Protein AF-A0A812L8J9-F1 (afdb_monomer_lite)

Radius of gyration: 18.99 Å; chains: 1; bounding box: 54×33×54 Å

pLDDT: mean 93.27, std 7.79, range [43.31, 98.31]

Foldseek 3Di:
DPPPDDDDLADDQQALVSPFQHFDADPVDGPDTCQCQQANFADLVLQEQEAEVVVDVDDPVRLVSSVRSSVRLNGQYDYHDPPDDPVNVCVVVVVRSVVSRVVCVVVVRGRSRYDVRVVSSVVVVVVCVVVVHADDDAFAPPAPPALADASNCNNPPVRNVVSVVRDRDDSVVNNVNNVCVVVVHHD

Sequence (187 aa):
MEGAGCSLACVFLTNRASGLGKHAENPASPGRCWCHVLYGDMTADAYVSVVDVDHCQMTREQIEFKREDAKAMGQEFVMKTADQTEFDWNLEYGKAFRRAEKSCRKNLARAPWGCMWFEEWRKNVDKAVELNQTLHVFYFEDKVGKGKMAWHKLADAEAKKMARFDTGLGASQTAEVAYLDKMRCKY

Secondary structure (DSSP, 8-state):
----PPP-------STTTTTT---B-TTSTT-BTHHHHT-SPPGGGGEEEEETTT----HHHHHHHHHHHHHHT-EEEEE-TT--HHHHHHHHHHHHHHHHHHHHHTTT--TT-SHHHHHHHHHHHHHHHTTPPP-----TT-TTTT---GGGTT-HHHHHHHHHT-SS-TTHHHHHHHHHHHT---

Structure (mmCIF, N/CA/C/O backbone):
data_AF-A0A812L8J9-F1
#
_entry.id   AF-A0A812L8J9-F1
#
loop_
_atom_site.group_PDB
_atom_site.id
_atom_site.type_symbol
_atom_site.label_atom_id
_atom_site.label_alt_id
_atom_site.label_comp_id
_atom_site.label_asym_id
_atom_site.label_entity_id
_atom_site.label_seq_id
_atom_site.pdbx_PDB_ins_code
_atom_site.Cartn_x
_atom_site.Cartn_y
_atom_site.Cartn_z
_atom_site.occupancy
_atom_site.B_iso_or_equiv
_atom_site.auth_seq_id
_atom_site.auth_comp_id
_atom_site.auth_asym_id
_atom_site.auth_atom_id
_atom_site.pdbx_PDB_model_num
ATOM 1 N N . MET A 1 1 ? -35.502 12.873 10.840 1.00 43.31 1 MET A N 1
ATOM 2 C CA . MET A 1 1 ? -34.331 12.055 11.208 1.00 43.31 1 MET A CA 1
ATOM 3 C C . MET A 1 1 ? -33.137 12.695 10.538 1.00 43.31 1 MET A C 1
ATOM 5 O O . MET A 1 1 ? -32.964 12.515 9.340 1.00 43.31 1 MET A O 1
ATOM 9 N N . GLU A 1 2 ? -32.404 13.540 11.258 1.00 48.41 2 GLU A N 1
ATOM 10 C CA . GLU A 1 2 ? -31.090 13.986 10.792 1.00 48.41 2 GLU A CA 1
ATOM 11 C C . GLU A 1 2 ? -30.200 12.746 10.722 1.00 48.41 2 GLU A C 1
ATOM 13 O O . GLU A 1 2 ? -30.118 11.984 11.687 1.00 48.41 2 GLU A O 1
ATOM 18 N N . GLY A 1 3 ? -29.625 12.479 9.550 1.00 53.06 3 GLY A N 1
ATOM 19 C CA . GLY A 1 3 ? -28.697 11.370 9.387 1.00 53.06 3 GLY A CA 1
ATOM 20 C C . GLY A 1 3 ? -27.507 11.604 10.305 1.00 53.06 3 GLY A C 1
ATOM 21 O O . GLY A 1 3 ? -26.793 12.591 10.138 1.00 53.06 3 GLY A O 1
ATOM 22 N N . ALA A 1 4 ? -27.311 10.728 11.288 1.00 70.25 4 ALA A N 1
ATOM 23 C CA . ALA A 1 4 ? -26.102 10.738 12.093 1.00 70.25 4 ALA A CA 1
ATOM 24 C C . ALA A 1 4 ? -24.913 10.541 11.141 1.00 70.25 4 ALA A C 1
ATOM 26 O O . ALA A 1 4 ? -24.779 9.490 10.516 1.00 70.25 4 ALA A O 1
ATOM 27 N N . GLY A 1 5 ? -24.106 11.586 10.959 1.00 78.75 5 GLY A N 1
ATOM 28 C CA . GLY A 1 5 ? -22.938 11.525 10.089 1.00 78.75 5 GLY A CA 1
ATOM 29 C C . GLY A 1 5 ? -21.905 10.541 10.638 1.00 78.75 5 GLY A C 1
ATOM 30 O O . GLY A 1 5 ? -21.666 10.496 11.844 1.00 78.75 5 GLY A O 1
ATOM 31 N N . CYS A 1 6 ? -21.273 9.770 9.755 1.00 81.06 6 CYS A N 1
ATOM 32 C CA . CYS A 1 6 ? -20.127 8.935 10.107 1.00 81.06 6 CYS A CA 1
ATOM 33 C C . CYS A 1 6 ? -18.824 9.713 9.878 1.00 81.06 6 CYS A C 1
ATOM 35 O O . CYS A 1 6 ? -18.654 10.365 8.846 1.00 81.06 6 CYS A O 1
ATOM 37 N N . SER A 1 7 ? -17.884 9.614 10.817 1.00 86.56 7 SER A N 1
ATOM 38 C CA . SER A 1 7 ? -16.483 9.979 10.589 1.00 86.56 7 SER A CA 1
ATOM 39 C C . SER A 1 7 ? -15.808 8.930 9.690 1.00 86.56 7 SER A C 1
ATOM 41 O O . SER A 1 7 ? -16.205 7.764 9.670 1.00 86.56 7 SER A O 1
ATOM 43 N N . LEU A 1 8 ? -14.783 9.335 8.931 1.00 87.88 8 LEU A N 1
ATOM 44 C CA . LEU A 1 8 ? -14.032 8.449 8.037 1.00 87.88 8 LEU A CA 1
ATOM 45 C C . LEU A 1 8 ? -12.572 8.346 8.496 1.00 87.88 8 LEU A C 1
ATOM 47 O O . LEU A 1 8 ? -11.886 9.358 8.595 1.00 87.88 8 LEU A O 1
ATOM 51 N N . ALA A 1 9 ? -12.083 7.124 8.726 1.00 89.75 9 ALA A N 1
ATOM 52 C CA . ALA A 1 9 ? -10.683 6.863 9.088 1.00 89.75 9 ALA A CA 1
ATOM 53 C C . ALA A 1 9 ? -9.754 6.644 7.872 1.00 89.75 9 ALA A C 1
ATOM 55 O O . ALA A 1 9 ? -8.573 6.359 8.046 1.00 89.75 9 ALA A O 1
ATOM 56 N N . CYS A 1 10 ? -10.270 6.747 6.644 1.00 89.25 10 CYS A N 1
ATOM 57 C CA . CYS A 1 10 ? -9.529 6.484 5.409 1.00 89.25 10 CYS A CA 1
ATOM 58 C C . CYS A 1 10 ? -8.394 7.499 5.187 1.00 89.25 10 CYS A C 1
ATOM 60 O O . CYS A 1 10 ? -8.600 8.707 5.297 1.00 89.25 10 CYS A O 1
ATOM 62 N N . VAL A 1 11 ? -7.204 7.004 4.836 1.00 92.56 11 VAL A N 1
ATOM 63 C CA . VAL A 1 11 ? -5.998 7.815 4.625 1.00 92.56 11 VAL A CA 1
ATOM 64 C C . VAL A 1 11 ? -5.482 7.614 3.205 1.00 92.56 11 VAL A C 1
ATOM 66 O O . VAL A 1 11 ? -5.104 6.506 2.828 1.00 92.56 11 VAL A O 1
ATOM 69 N N . PHE A 1 12 ? -5.390 8.703 2.440 1.00 90.50 12 PHE A N 1
ATOM 70 C CA . PHE A 1 12 ? -4.767 8.722 1.117 1.00 90.50 12 PHE A CA 1
ATOM 71 C C . PHE A 1 12 ? -3.479 9.539 1.159 1.00 90.50 12 PHE A C 1
ATOM 73 O O . PHE A 1 12 ? -3.500 10.743 1.413 1.00 90.50 12 PHE A O 1
ATOM 80 N N . LEU A 1 13 ? -2.346 8.886 0.898 1.00 92.56 13 LEU A N 1
ATOM 81 C CA . LEU A 1 13 ? -1.049 9.548 0.798 1.00 92.56 13 LEU A CA 1
ATOM 82 C C . LEU A 1 13 ? -0.690 9.695 -0.679 1.00 92.56 13 LEU A C 1
ATOM 84 O O . LEU A 1 13 ? -0.197 8.758 -1.292 1.00 92.56 13 LEU A O 1
ATOM 88 N N . THR A 1 14 ? -0.967 10.864 -1.245 1.00 91.62 14 THR A N 1
ATOM 89 C CA . THR A 1 14 ? -0.884 11.115 -2.692 1.00 91.62 14 THR A CA 1
ATOM 90 C C . THR A 1 14 ? 0.471 11.634 -3.159 1.00 91.62 14 THR A C 1
ATOM 92 O O . THR A 1 14 ? 0.690 11.781 -4.353 1.00 91.62 14 THR A O 1
ATOM 95 N N . ASN A 1 15 ? 1.383 11.965 -2.241 1.00 92.69 15 ASN A N 1
ATOM 96 C CA . ASN A 1 15 ? 2.739 12.381 -2.579 1.00 92.69 15 ASN A CA 1
ATOM 97 C C . ASN A 1 15 ? 3.693 12.224 -1.384 1.00 92.69 15 ASN A C 1
ATOM 99 O O . ASN A 1 15 ? 3.316 11.885 -0.257 1.00 92.69 15 ASN A O 1
ATOM 103 N N . ARG A 1 16 ? 4.978 12.504 -1.612 1.00 92.31 16 ARG A N 1
ATOM 104 C CA . ARG A 1 16 ? 6.004 12.410 -0.565 1.00 92.31 16 ARG A CA 1
ATOM 105 C C . ARG A 1 16 ? 5.757 13.359 0.614 1.00 92.31 16 ARG A C 1
ATOM 107 O O . ARG A 1 16 ? 6.121 13.022 1.744 1.00 92.31 16 ARG A O 1
ATOM 114 N N . ALA A 1 17 ? 5.164 14.533 0.382 1.00 93.62 17 ALA A N 1
ATOM 115 C CA . ALA A 1 17 ? 4.864 15.480 1.453 1.00 93.62 17 ALA A CA 1
ATOM 116 C C . ALA A 1 17 ? 3.788 14.910 2.389 1.00 93.62 17 ALA A C 1
ATOM 118 O O . ALA A 1 17 ? 4.032 14.845 3.596 1.00 93.62 17 ALA A O 1
ATOM 119 N N . SER A 1 18 ? 2.694 14.377 1.830 1.00 94.06 18 SER A N 1
ATOM 120 C CA . SER A 1 18 ? 1.625 13.722 2.596 1.00 94.06 18 SER A CA 1
ATOM 121 C C . SER A 1 18 ? 2.107 12.456 3.309 1.00 94.06 18 SER A C 1
ATOM 123 O O . SER A 1 18 ? 1.612 12.127 4.376 1.00 94.06 18 SER A O 1
ATOM 125 N N . GLY A 1 19 ? 3.114 11.766 2.765 1.00 96.00 19 GLY A N 1
ATOM 126 C CA . GLY A 1 19 ? 3.787 10.649 3.433 1.00 96.00 19 GLY A CA 1
ATOM 127 C C . GLY A 1 19 ? 3.928 9.382 2.599 1.00 96.00 19 GLY A C 1
ATOM 128 O O . GLY A 1 19 ? 4.302 8.345 3.146 1.00 96.00 19 GLY A O 1
ATOM 129 N N . LEU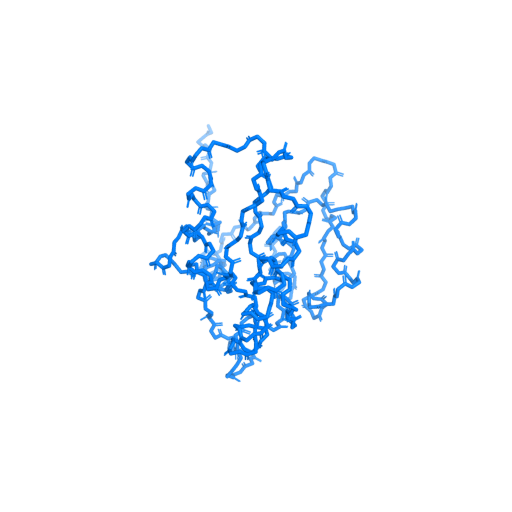 A 1 20 ? 3.658 9.450 1.295 1.00 97.00 20 LEU A N 1
ATOM 130 C CA . LEU A 1 20 ? 3.899 8.340 0.382 1.00 97.00 20 LEU A CA 1
ATOM 131 C C . LEU A 1 20 ? 5.380 7.942 0.419 1.00 97.00 20 LEU A C 1
ATOM 133 O O . LEU A 1 20 ? 6.262 8.806 0.408 1.00 97.00 20 LEU A O 1
ATOM 137 N N . GLY A 1 21 ? 5.644 6.641 0.537 1.00 96.75 21 GLY A N 1
ATOM 138 C CA . GLY A 1 21 ? 6.993 6.098 0.704 1.00 96.75 21 GLY A CA 1
ATOM 139 C C . GLY A 1 21 ? 7.605 6.298 2.095 1.00 96.75 21 GLY A C 1
ATOM 140 O O . GLY A 1 21 ? 8.725 5.852 2.342 1.00 96.75 21 GLY A O 1
ATOM 141 N N . LYS A 1 22 ? 6.905 6.944 3.042 1.00 97.62 22 LYS A N 1
ATOM 142 C CA . LYS A 1 22 ? 7.400 7.099 4.418 1.00 97.62 22 LYS A CA 1
ATOM 143 C C . LYS A 1 22 ? 7.071 5.880 5.275 1.00 97.62 22 LYS A C 1
ATOM 145 O O . LYS A 1 22 ? 6.029 5.232 5.152 1.00 97.62 22 LYS A O 1
ATOM 150 N N . HIS A 1 23 ? 7.967 5.610 6.213 1.00 97.44 23 HIS A N 1
ATOM 151 C CA . HIS A 1 23 ? 7.838 4.535 7.184 1.00 97.44 23 HIS A CA 1
ATOM 152 C C . HIS A 1 23 ? 7.617 5.123 8.575 1.00 97.44 23 HIS A C 1
ATOM 154 O O . HIS A 1 23 ? 8.322 6.048 8.969 1.00 97.44 23 HIS A O 1
ATOM 160 N N . ALA A 1 24 ? 6.658 4.566 9.306 1.00 97.44 24 ALA A N 1
ATOM 161 C CA . ALA A 1 24 ? 6.374 4.919 10.691 1.00 97.44 24 ALA A CA 1
ATOM 162 C C . ALA A 1 24 ? 6.876 3.818 11.629 1.00 97.44 24 ALA A C 1
ATOM 164 O O . ALA A 1 24 ? 6.697 2.632 11.333 1.00 97.44 24 ALA A O 1
ATOM 165 N N . GLU A 1 25 ? 7.519 4.214 12.726 1.00 96.38 25 GLU A N 1
ATOM 166 C CA . GLU A 1 25 ? 7.975 3.299 13.772 1.00 96.38 25 GLU A CA 1
ATOM 167 C C . GLU A 1 25 ? 6.805 2.477 14.320 1.00 96.38 25 GLU A C 1
ATOM 169 O O . GLU A 1 25 ? 5.693 2.980 14.461 1.00 96.38 25 GLU A O 1
ATOM 174 N N . ASN A 1 26 ? 7.054 1.200 14.599 1.00 95.06 26 ASN A N 1
ATOM 175 C CA . ASN A 1 26 ? 6.096 0.326 15.254 1.00 95.06 26 ASN A CA 1
ATOM 176 C C . ASN A 1 26 ? 6.431 0.275 16.754 1.00 95.06 26 ASN A C 1
ATOM 178 O O . ASN A 1 26 ? 7.424 -0.364 17.114 1.00 95.06 26 ASN A O 1
ATOM 182 N N . PRO A 1 27 ? 5.601 0.850 17.644 1.00 91.69 27 PRO A N 1
ATOM 183 C CA . PRO A 1 27 ? 5.861 0.833 19.085 1.00 91.69 27 PRO A CA 1
ATOM 184 C C . PRO A 1 27 ? 5.975 -0.579 19.678 1.00 91.69 27 PRO A C 1
ATOM 186 O O . PRO A 1 27 ? 6.651 -0.780 20.682 1.00 91.69 27 PRO A O 1
ATOM 189 N N . ALA A 1 28 ? 5.349 -1.582 19.049 1.00 89.06 28 ALA A N 1
ATOM 190 C CA . ALA A 1 28 ? 5.440 -2.978 19.475 1.00 89.06 28 ALA A CA 1
ATOM 191 C C . ALA A 1 28 ? 6.734 -3.678 19.013 1.00 89.06 28 ALA A C 1
ATOM 193 O O . ALA A 1 28 ? 6.954 -4.846 19.328 1.00 89.06 28 ALA A O 1
ATOM 194 N N . SER A 1 29 ? 7.574 -3.022 18.211 1.00 90.56 29 SER A N 1
ATOM 195 C CA . SER A 1 29 ? 8.849 -3.559 17.725 1.00 90.56 29 SER A CA 1
ATOM 196 C C . SER A 1 29 ? 9.854 -2.418 17.516 1.00 90.56 29 SER A C 1
ATOM 198 O O . SER A 1 29 ? 10.088 -2.030 16.368 1.00 90.56 29 SER A O 1
ATOM 200 N N . PRO A 1 30 ? 10.443 -1.878 18.604 1.00 90.94 30 PRO A N 1
ATOM 201 C CA . PRO A 1 30 ? 11.359 -0.740 18.539 1.00 90.94 30 PRO A CA 1
ATOM 202 C C . PRO A 1 30 ? 12.476 -0.933 17.510 1.00 90.94 30 PRO A C 1
ATOM 204 O O . PRO A 1 30 ? 13.038 -2.023 17.371 1.00 90.94 30 PRO A O 1
ATOM 207 N N . GLY A 1 31 ? 12.776 0.123 16.752 1.00 90.69 31 GLY A N 1
ATOM 208 C CA . GLY A 1 31 ? 13.747 0.074 15.652 1.00 90.69 31 GLY A CA 1
ATOM 209 C C . GLY A 1 31 ? 13.235 -0.579 14.358 1.00 90.69 31 GLY A C 1
ATOM 210 O O . GLY A 1 31 ? 13.952 -0.586 13.356 1.00 90.69 31 GLY A O 1
ATOM 211 N N . ARG A 1 32 ? 11.996 -1.092 14.329 1.00 94.06 32 ARG A N 1
ATOM 212 C CA . ARG A 1 32 ? 11.312 -1.544 13.106 1.00 94.06 32 ARG A CA 1
ATOM 213 C C . ARG A 1 32 ? 10.085 -0.683 12.829 1.00 94.06 32 ARG A C 1
ATOM 215 O O . ARG A 1 32 ? 9.442 -0.159 13.732 1.00 94.06 32 ARG A O 1
ATOM 222 N N . CYS A 1 33 ? 9.738 -0.549 11.553 1.00 97.12 33 CYS A N 1
ATOM 223 C CA . CYS A 1 33 ? 8.491 0.089 11.141 1.00 97.12 33 CYS A CA 1
ATOM 224 C C . CYS A 1 33 ? 7.368 -0.942 10.961 1.00 97.12 33 CYS A C 1
ATOM 226 O O . CYS A 1 33 ? 7.609 -2.154 10.943 1.00 97.12 33 CYS A O 1
ATOM 228 N N . TRP A 1 34 ? 6.140 -0.466 10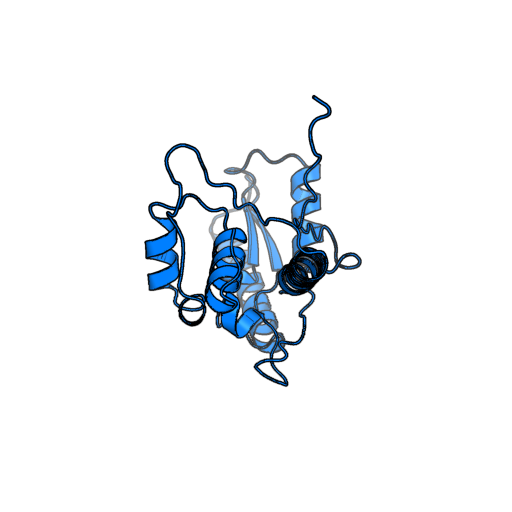.746 1.00 97.62 34 TRP A N 1
ATOM 229 C CA . TRP A 1 34 ? 4.977 -1.336 10.525 1.00 97.62 34 TRP A CA 1
ATOM 230 C C . TRP A 1 34 ? 5.102 -2.278 9.315 1.00 97.62 34 TRP A C 1
ATOM 232 O O . TRP A 1 34 ? 4.479 -3.339 9.320 1.00 97.62 34 TRP A O 1
ATOM 242 N N . CYS A 1 35 ? 5.929 -1.960 8.307 1.00 97.12 35 CYS A N 1
ATOM 243 C CA . CYS A 1 35 ? 6.094 -2.797 7.107 1.00 97.12 35 CYS A CA 1
ATOM 244 C C . CYS A 1 35 ? 6.410 -4.259 7.429 1.00 97.12 35 CYS A C 1
ATOM 246 O O . CYS A 1 35 ? 5.892 -5.144 6.758 1.00 97.12 35 CYS A O 1
ATOM 248 N N . HIS A 1 36 ? 7.217 -4.511 8.461 1.00 94.81 36 HIS A N 1
ATOM 249 C CA . HIS A 1 36 ? 7.619 -5.869 8.816 1.00 94.81 36 HIS A CA 1
ATOM 250 C C . HIS A 1 36 ? 6.421 -6.760 9.181 1.00 94.81 36 HIS A C 1
ATOM 252 O O . HIS A 1 36 ? 6.400 -7.936 8.843 1.00 94.81 36 HIS A O 1
ATOM 258 N N . VAL A 1 37 ? 5.401 -6.189 9.828 1.00 95.56 37 VAL A N 1
ATOM 259 C CA . VAL A 1 37 ? 4.186 -6.922 10.206 1.00 95.56 37 VAL A CA 1
ATOM 260 C C . VAL A 1 37 ? 3.170 -6.926 9.066 1.00 95.56 37 VAL A C 1
ATOM 262 O O . VAL A 1 37 ? 2.572 -7.958 8.779 1.00 95.56 37 VAL A O 1
ATOM 265 N N . LEU A 1 38 ? 2.979 -5.783 8.402 1.00 96.69 38 LEU A N 1
ATOM 266 C CA . LEU A 1 38 ? 1.960 -5.617 7.362 1.00 96.69 38 LEU A CA 1
ATOM 267 C C . LEU A 1 38 ? 2.306 -6.376 6.077 1.00 96.69 38 LEU A C 1
ATOM 269 O O . LEU A 1 38 ? 1.454 -6.999 5.440 1.00 96.69 38 LEU A O 1
ATOM 273 N N . TYR A 1 39 ? 3.568 -6.303 5.668 1.00 95.94 39 TYR A N 1
ATOM 274 C CA . TYR A 1 39 ? 4.017 -6.733 4.350 1.00 95.94 39 TYR A CA 1
ATOM 275 C C . TYR A 1 39 ? 4.978 -7.909 4.417 1.00 95.94 39 TYR A C 1
ATOM 277 O O . TYR A 1 39 ? 4.860 -8.790 3.571 1.00 95.94 39 TYR A O 1
ATOM 285 N N . GLY A 1 40 ? 5.815 -7.965 5.453 1.00 94.81 40 GLY A N 1
ATOM 286 C CA . GLY A 1 40 ? 6.990 -8.828 5.469 1.00 94.81 40 GLY A CA 1
ATOM 287 C C . GLY A 1 40 ? 8.128 -8.198 4.670 1.00 94.81 40 GLY A C 1
ATOM 288 O O . GLY A 1 40 ? 8.144 -6.980 4.458 1.00 94.81 40 GLY A O 1
ATOM 289 N N . ASP A 1 41 ? 9.064 -9.036 4.242 1.00 95.62 41 ASP A N 1
ATOM 290 C CA . ASP A 1 41 ? 10.178 -8.614 3.402 1.00 95.62 41 ASP A CA 1
ATOM 291 C C . ASP A 1 41 ? 9.748 -8.605 1.934 1.00 95.62 41 ASP A C 1
ATOM 293 O O . ASP A 1 41 ? 9.150 -9.553 1.425 1.00 95.62 41 ASP A O 1
ATOM 297 N N . MET A 1 42 ? 10.054 -7.508 1.256 1.00 96.62 42 MET A N 1
ATOM 298 C CA . MET A 1 42 ? 9.772 -7.317 -0.155 1.00 96.62 42 MET A CA 1
ATOM 299 C C . MET A 1 42 ? 10.926 -7.800 -1.020 1.00 96.62 42 MET A C 1
ATOM 301 O O . MET A 1 42 ? 12.100 -7.710 -0.661 1.00 96.62 42 MET A O 1
ATOM 305 N N . THR A 1 43 ? 10.576 -8.219 -2.223 1.00 96.88 43 THR A N 1
ATOM 306 C CA . THR A 1 43 ? 11.501 -8.563 -3.296 1.00 96.88 43 THR A CA 1
ATOM 307 C C . THR A 1 43 ? 11.676 -7.387 -4.263 1.00 96.88 43 THR A C 1
ATOM 309 O O . THR A 1 43 ? 11.020 -6.348 -4.151 1.00 96.88 43 THR A O 1
ATOM 312 N N . ALA A 1 44 ? 12.640 -7.496 -5.181 1.00 97.12 44 ALA A N 1
ATOM 313 C CA . ALA A 1 44 ? 13.017 -6.394 -6.067 1.00 97.12 44 ALA A CA 1
ATOM 314 C C . ALA A 1 44 ? 11.927 -6.016 -7.087 1.00 97.12 44 ALA A C 1
ATOM 316 O O . ALA A 1 44 ? 11.894 -4.872 -7.529 1.00 97.12 44 ALA A O 1
ATOM 317 N N . ASP A 1 45 ? 11.006 -6.924 -7.414 1.00 96.62 45 ASP A N 1
ATOM 318 C CA . ASP A 1 45 ? 9.838 -6.644 -8.261 1.00 96.62 45 ASP A CA 1
ATOM 319 C C . ASP A 1 45 ? 8.967 -5.521 -7.690 1.00 96.62 45 ASP A C 1
ATOM 321 O O . ASP A 1 45 ? 8.534 -4.649 -8.438 1.00 96.62 45 ASP A O 1
ATOM 325 N N . ALA A 1 46 ? 8.810 -5.448 -6.365 1.00 96.94 46 ALA A N 1
ATOM 326 C CA . ALA A 1 46 ? 8.069 -4.368 -5.725 1.00 96.94 46 ALA A CA 1
ATOM 327 C C . ALA A 1 46 ? 8.712 -2.992 -5.944 1.00 96.94 46 ALA A C 1
ATOM 329 O O . ALA A 1 46 ? 8.060 -1.973 -5.741 1.00 96.94 46 ALA A O 1
ATOM 330 N N . TYR A 1 47 ? 9.983 -2.947 -6.346 1.00 98.19 47 TYR A N 1
ATOM 331 C CA . TYR A 1 47 ? 10.749 -1.730 -6.591 1.00 98.19 47 TYR A CA 1
ATOM 332 C C . TYR A 1 47 ? 10.821 -1.333 -8.063 1.00 98.19 47 TYR A C 1
ATOM 334 O O . TYR A 1 47 ? 11.490 -0.350 -8.378 1.00 98.19 47 TYR A O 1
ATOM 342 N N . VAL A 1 48 ? 10.137 -2.050 -8.954 1.00 97.69 48 VAL A N 1
ATOM 343 C CA . VAL A 1 48 ? 10.016 -1.679 -10.365 1.00 97.69 48 VAL A CA 1
ATOM 344 C C . VAL A 1 48 ? 8.569 -1.286 -10.647 1.00 97.69 48 VAL A C 1
ATOM 346 O O . VAL A 1 48 ? 7.648 -2.070 -10.439 1.00 97.69 48 VAL A O 1
ATOM 349 N N . SER A 1 49 ? 8.363 -0.066 -11.136 1.00 96.44 49 SER A N 1
ATOM 350 C CA . SER A 1 49 ? 7.064 0.410 -11.611 1.00 96.44 49 SER A CA 1
ATOM 351 C C . SER A 1 49 ? 7.048 0.333 -13.132 1.00 96.44 49 SER A C 1
ATOM 353 O O . SER A 1 49 ? 7.729 1.107 -13.804 1.00 96.44 49 SER A O 1
ATOM 355 N N . VAL A 1 50 ? 6.312 -0.641 -13.669 1.00 94.56 50 VAL A N 1
ATOM 356 C CA . VAL A 1 50 ? 6.207 -0.878 -15.113 1.00 94.56 50 VAL A CA 1
ATOM 357 C C . VAL A 1 50 ? 4.929 -0.252 -15.661 1.00 94.56 50 VAL A C 1
ATOM 359 O O . VAL A 1 50 ? 3.838 -0.451 -15.116 1.00 94.56 50 VAL A O 1
ATOM 362 N N . VAL A 1 51 ? 5.060 0.463 -16.775 1.00 92.06 51 VAL A N 1
ATOM 363 C CA . VAL A 1 51 ? 3.940 0.868 -17.630 1.00 92.06 51 VAL A CA 1
ATOM 364 C C . VAL A 1 51 ? 4.134 0.243 -19.002 1.00 92.06 51 VAL A C 1
ATOM 366 O O . VAL A 1 51 ? 5.108 0.539 -19.682 1.00 92.06 51 VAL A O 1
ATOM 369 N N . ASP A 1 52 ? 3.208 -0.618 -19.407 1.00 87.50 52 ASP A N 1
ATOM 370 C CA . ASP A 1 52 ? 3.153 -1.155 -20.766 1.00 87.50 52 ASP A CA 1
ATOM 371 C C . ASP A 1 52 ? 2.091 -0.373 -21.543 1.00 87.50 52 ASP A C 1
ATOM 373 O O . ASP A 1 52 ? 0.902 -0.467 -21.229 1.00 87.50 52 ASP A O 1
ATOM 377 N N . VAL A 1 53 ? 2.532 0.460 -22.489 1.00 79.06 53 VAL A N 1
ATOM 378 C CA . VAL A 1 53 ? 1.658 1.400 -23.212 1.00 79.06 53 VAL A CA 1
ATOM 379 C C . VAL A 1 53 ? 0.760 0.681 -24.224 1.00 79.06 53 VAL A C 1
ATOM 381 O O . VAL A 1 53 ? -0.328 1.172 -24.515 1.00 79.06 53 VAL A O 1
ATOM 384 N N . ASP A 1 54 ? 1.159 -0.496 -24.709 1.00 71.69 54 ASP A N 1
ATOM 385 C CA . ASP A 1 54 ? 0.343 -1.281 -25.643 1.00 71.69 54 ASP A CA 1
ATOM 386 C C . ASP A 1 54 ? -0.829 -1.954 -24.933 1.00 71.69 54 ASP A C 1
ATOM 388 O O . ASP A 1 54 ? -1.936 -2.040 -25.465 1.00 71.69 54 ASP A O 1
ATOM 392 N N . HIS A 1 55 ? -0.586 -2.424 -23.710 1.00 68.50 55 HIS A N 1
ATOM 393 C CA . HIS A 1 55 ? -1.568 -3.191 -22.947 1.00 68.50 55 HIS A CA 1
ATOM 394 C C . HIS A 1 55 ? -2.413 -2.317 -22.018 1.00 68.50 55 HIS A C 1
ATOM 396 O O . HIS A 1 55 ? -3.530 -2.696 -21.661 1.00 68.50 55 HIS A O 1
ATOM 402 N N . CYS A 1 56 ? -1.911 -1.144 -21.621 1.00 66.12 56 CYS A N 1
ATOM 403 C CA . CYS A 1 56 ? -2.635 -0.209 -20.773 1.00 66.12 56 CYS A CA 1
ATOM 404 C C . CYS A 1 56 ? -3.015 1.039 -21.577 1.00 66.12 56 CYS A C 1
ATOM 406 O O . CYS A 1 56 ? -2.167 1.885 -21.848 1.00 66.12 56 CYS A O 1
ATOM 408 N N . GLN A 1 57 ? -4.306 1.207 -21.883 1.00 74.00 57 GLN A N 1
ATOM 409 C CA . GLN A 1 57 ? -4.859 2.466 -22.403 1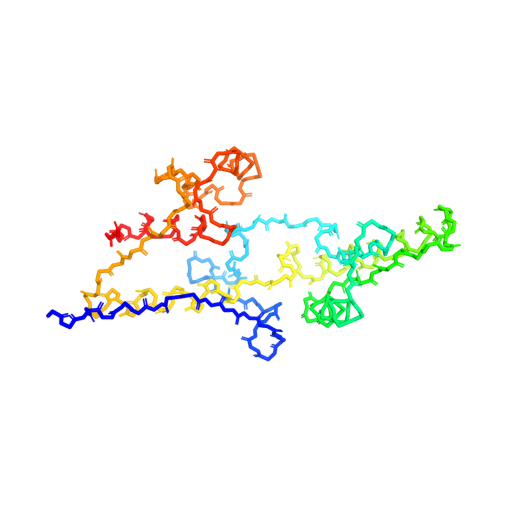.00 74.00 57 GLN A CA 1
ATOM 410 C C . GLN A 1 57 ? -4.826 3.552 -21.311 1.00 74.00 57 GLN A C 1
ATOM 412 O O . GLN A 1 57 ? -5.853 3.922 -20.746 1.00 74.00 57 GLN A O 1
ATOM 417 N N . MET A 1 58 ? -3.629 4.019 -20.957 1.00 84.06 58 MET A N 1
ATOM 418 C CA . MET A 1 58 ? -3.421 5.073 -19.970 1.00 84.06 58 MET A CA 1
ATOM 419 C C . MET A 1 58 ? -3.279 6.425 -20.657 1.00 84.06 58 MET A C 1
ATOM 421 O O . MET A 1 58 ? -2.575 6.572 -21.656 1.00 84.06 58 MET A O 1
ATOM 425 N N . THR A 1 59 ? -3.913 7.444 -20.087 1.00 89.25 59 THR A N 1
ATOM 426 C CA . THR A 1 59 ? -3.699 8.825 -20.517 1.00 89.25 59 THR A CA 1
ATOM 427 C C . THR A 1 59 ? -2.298 9.290 -20.119 1.00 89.25 59 THR A C 1
ATOM 429 O O . THR A 1 59 ? -1.683 8.769 -19.184 1.00 89.25 59 THR A O 1
ATOM 432 N N . ARG A 1 60 ? -1.791 10.330 -20.793 1.00 89.25 60 ARG A N 1
ATOM 433 C CA . ARG A 1 60 ? -0.507 10.959 -20.429 1.00 89.25 60 ARG A CA 1
ATOM 434 C C . ARG A 1 60 ? -0.473 11.393 -18.961 1.00 89.25 60 ARG A C 1
ATOM 436 O O . ARG A 1 60 ? 0.544 11.218 -18.301 1.00 89.25 60 ARG A O 1
ATOM 443 N N . GLU A 1 61 ? -1.590 11.903 -18.451 1.00 91.12 61 GLU A N 1
ATOM 444 C CA . GLU A 1 61 ? -1.737 12.322 -17.054 1.00 91.12 61 GLU A CA 1
ATOM 445 C C . GLU A 1 61 ? -1.594 11.144 -16.084 1.00 91.12 61 GLU A C 1
ATOM 447 O O . GLU A 1 61 ? -0.892 11.251 -15.083 1.00 91.12 61 GLU A O 1
ATOM 452 N N . GLN A 1 62 ? -2.192 9.991 -16.396 1.00 91.12 62 GLN A N 1
ATOM 453 C CA . GLN A 1 62 ? -2.074 8.793 -15.561 1.00 91.12 62 GLN A CA 1
ATOM 454 C C . GLN A 1 62 ? -0.651 8.213 -15.568 1.00 91.12 62 GLN A C 1
ATOM 456 O O . GLN A 1 62 ? -0.191 7.689 -14.552 1.00 91.12 62 GLN A O 1
ATOM 461 N N . ILE A 1 63 ? 0.053 8.299 -16.702 1.00 92.31 63 ILE A N 1
ATOM 462 C CA . ILE A 1 63 ? 1.459 7.883 -16.806 1.00 92.31 63 ILE A CA 1
ATOM 463 C C . ILE A 1 63 ? 2.341 8.791 -15.946 1.00 92.31 63 ILE A C 1
ATOM 465 O O . ILE A 1 63 ? 3.180 8.293 -15.195 1.00 92.31 63 ILE A O 1
ATOM 469 N N . GLU A 1 64 ? 2.132 10.106 -16.018 1.00 93.69 64 GLU A N 1
ATOM 470 C CA . GLU A 1 64 ? 2.886 11.062 -15.206 1.00 93.69 64 GLU A CA 1
ATOM 471 C C . GLU A 1 64 ? 2.602 10.882 -13.713 1.00 93.69 64 GLU A C 1
ATOM 473 O O . GLU A 1 64 ? 3.527 10.872 -12.902 1.00 93.69 64 GLU A O 1
ATOM 478 N N . PHE A 1 65 ? 1.345 10.617 -13.353 1.00 92.50 65 PHE A N 1
ATOM 479 C CA . PHE A 1 65 ? 0.976 10.274 -11.984 1.00 92.50 65 PHE A CA 1
ATOM 480 C C . PHE A 1 65 ? 1.747 9.042 -11.483 1.00 92.50 65 PHE A C 1
ATOM 482 O O . PHE A 1 65 ? 2.382 9.098 -10.433 1.00 92.50 65 PHE A O 1
ATOM 489 N N . LYS A 1 66 ? 1.792 7.954 -12.269 1.00 93.75 66 LYS A N 1
ATOM 490 C CA . LYS A 1 66 ? 2.584 6.759 -11.926 1.00 93.75 66 LYS A CA 1
ATOM 491 C C . LYS A 1 66 ? 4.082 7.039 -11.807 1.00 93.75 66 LYS A C 1
ATOM 493 O O . LYS A 1 66 ? 4.751 6.419 -10.979 1.00 93.75 66 LYS A O 1
ATOM 498 N N . ARG A 1 67 ? 4.619 7.930 -12.643 1.00 95.44 67 ARG A N 1
ATOM 499 C CA . ARG A 1 67 ? 6.030 8.329 -12.600 1.00 95.44 67 ARG A CA 1
ATOM 500 C C . ARG A 1 67 ? 6.350 9.070 -11.302 1.00 95.44 67 ARG A C 1
ATOM 502 O O . ARG A 1 67 ? 7.336 8.732 -10.644 1.00 95.44 67 ARG A O 1
ATOM 509 N N . GLU A 1 68 ? 5.528 10.043 -10.919 1.00 95.94 68 GLU A N 1
ATOM 510 C CA . GLU A 1 68 ? 5.728 10.800 -9.679 1.00 95.94 68 GLU A CA 1
ATOM 511 C C . GLU A 1 68 ? 5.503 9.934 -8.431 1.00 95.94 68 GLU A C 1
ATOM 513 O O . GLU A 1 68 ? 6.270 10.042 -7.470 1.00 95.94 68 GLU A O 1
ATOM 518 N N . ASP A 1 69 ? 4.554 8.997 -8.473 1.00 95.50 69 ASP A N 1
ATOM 519 C CA . ASP A 1 69 ? 4.366 7.975 -7.439 1.00 95.50 69 ASP A CA 1
ATOM 520 C C . ASP A 1 69 ? 5.614 7.097 -7.281 1.00 95.50 69 ASP A C 1
ATOM 522 O O . ASP A 1 69 ? 6.164 6.984 -6.181 1.00 95.50 69 ASP A O 1
ATOM 526 N N . ALA A 1 70 ? 6.125 6.534 -8.381 1.00 96.81 70 ALA A N 1
ATOM 527 C CA . ALA A 1 70 ? 7.333 5.709 -8.365 1.00 96.81 70 ALA A CA 1
ATOM 528 C C . ALA A 1 70 ? 8.524 6.474 -7.770 1.00 96.81 70 ALA A C 1
ATOM 530 O O . ALA A 1 70 ? 9.253 5.962 -6.920 1.00 96.81 70 ALA A O 1
ATOM 531 N N . LYS A 1 71 ? 8.680 7.745 -8.144 1.00 96.38 71 LYS A N 1
ATOM 532 C CA . LYS A 1 71 ? 9.708 8.640 -7.605 1.00 96.38 71 LYS A CA 1
ATOM 533 C C . LYS A 1 71 ? 9.519 8.924 -6.113 1.00 96.38 71 LYS A C 1
ATOM 535 O O . LYS A 1 71 ? 10.504 8.927 -5.371 1.00 96.38 71 LYS A O 1
ATOM 540 N N . ALA A 1 72 ? 8.289 9.141 -5.647 1.00 96.06 72 ALA A N 1
ATOM 541 C CA . ALA A 1 72 ? 7.994 9.331 -4.226 1.00 96.06 72 ALA A CA 1
ATOM 542 C C . ALA A 1 72 ? 8.334 8.081 -3.397 1.00 96.06 72 ALA A C 1
ATOM 544 O O . ALA A 1 72 ? 8.877 8.203 -2.297 1.00 96.06 72 ALA A O 1
ATOM 545 N N . MET A 1 73 ? 8.075 6.898 -3.956 1.00 97.06 73 MET A N 1
ATOM 546 C CA . MET A 1 73 ? 8.330 5.588 -3.350 1.00 97.06 73 MET A CA 1
ATOM 547 C C . MET A 1 73 ? 9.778 5.090 -3.527 1.00 97.06 73 MET A C 1
ATOM 549 O O . MET A 1 73 ? 10.163 4.073 -2.951 1.00 97.06 73 MET A O 1
ATOM 553 N N . GLY A 1 74 ? 10.603 5.791 -4.313 1.00 95.88 74 GLY A N 1
ATOM 554 C CA . GLY A 1 74 ? 11.976 5.374 -4.619 1.00 95.88 74 GLY A CA 1
ATOM 555 C C . GLY A 1 74 ? 12.063 4.112 -5.488 1.00 95.88 74 GLY A C 1
ATOM 556 O O . GLY A 1 74 ? 13.025 3.350 -5.372 1.00 95.88 74 GLY A O 1
ATOM 557 N N . GLN A 1 75 ? 11.049 3.877 -6.318 1.00 97.81 75 GLN A N 1
ATOM 558 C CA . GLN A 1 75 ? 10.987 2.796 -7.296 1.00 97.81 75 GLN A CA 1
ATOM 559 C C . GLN A 1 75 ? 11.645 3.205 -8.621 1.00 97.81 75 GLN A C 1
ATOM 561 O O . GLN A 1 75 ? 11.739 4.383 -8.968 1.00 97.81 75 GLN A O 1
ATOM 566 N N . GLU A 1 76 ? 12.058 2.206 -9.393 1.00 97.69 76 GLU A N 1
ATOM 567 C CA . GLU A 1 76 ? 12.540 2.356 -10.761 1.00 97.69 76 GLU A CA 1
ATOM 568 C C . GLU A 1 76 ? 11.355 2.340 -11.725 1.00 97.69 76 GLU A C 1
ATOM 570 O O . GLU A 1 76 ? 10.710 1.309 -11.910 1.00 97.69 76 GLU A O 1
ATOM 575 N N . PHE A 1 77 ? 11.058 3.486 -12.333 1.00 97.25 77 PHE A N 1
ATOM 576 C CA . PHE A 1 77 ? 10.021 3.588 -13.354 1.00 97.25 77 PHE A CA 1
ATOM 577 C C . PHE A 1 77 ? 10.575 3.180 -14.722 1.00 97.25 77 PHE A C 1
ATOM 579 O O . PHE A 1 77 ? 11.578 3.739 -15.170 1.00 97.25 77 PHE A O 1
ATOM 586 N N . VAL A 1 78 ? 9.901 2.250 -15.396 1.00 95.94 78 VAL A N 1
ATOM 587 C CA . VAL A 1 78 ? 10.196 1.839 -16.776 1.00 95.94 78 VAL A CA 1
ATOM 588 C C . VAL A 1 78 ? 8.916 1.783 -17.592 1.00 95.94 78 VAL A C 1
ATOM 590 O O . VAL A 1 78 ? 7.853 1.417 -17.084 1.00 95.94 78 VAL A O 1
ATOM 593 N N . MET A 1 79 ? 9.020 2.150 -18.864 1.00 93.75 79 MET A N 1
ATOM 594 C CA . MET A 1 79 ? 7.876 2.220 -19.762 1.00 93.75 79 MET A CA 1
ATOM 595 C C . MET A 1 79 ? 8.187 1.469 -21.047 1.00 93.75 79 MET A C 1
ATOM 597 O O . MET A 1 79 ? 9.104 1.853 -21.763 1.00 93.75 79 MET A O 1
ATOM 601 N N . LYS A 1 80 ? 7.404 0.431 -21.335 1.00 92.06 80 LYS A N 1
ATOM 602 C CA . LYS A 1 80 ? 7.482 -0.298 -22.596 1.00 92.06 80 LYS A CA 1
ATOM 603 C C . LYS A 1 80 ? 6.660 0.440 -23.647 1.00 92.06 80 LYS A C 1
ATOM 605 O O . LYS A 1 80 ? 5.464 0.664 -23.440 1.00 92.06 80 LYS A O 1
ATOM 610 N N . THR A 1 81 ? 7.304 0.840 -24.739 1.00 87.25 81 THR A N 1
ATOM 611 C CA . THR A 1 81 ? 6.659 1.523 -25.868 1.00 87.25 81 THR A CA 1
ATOM 612 C C . THR A 1 81 ? 6.330 0.546 -26.995 1.00 87.25 81 THR A C 1
ATOM 614 O O . THR A 1 81 ? 6.954 -0.507 -27.108 1.00 87.25 81 THR A O 1
ATOM 617 N N . ALA A 1 82 ? 5.363 0.918 -27.839 1.00 85.12 82 ALA A N 1
ATOM 618 C CA . ALA A 1 82 ? 4.858 0.093 -28.943 1.00 85.12 82 ALA A CA 1
ATOM 619 C C . ALA A 1 82 ? 5.925 -0.307 -29.973 1.00 85.12 82 ALA A C 1
ATOM 621 O O . ALA A 1 82 ? 5.847 -1.346 -30.623 1.00 85.12 82 ALA A O 1
ATOM 622 N N . ASP A 1 83 ? 6.918 0.558 -30.152 1.00 86.75 83 ASP A N 1
ATOM 623 C CA . ASP A 1 83 ? 8.008 0.424 -31.112 1.00 86.75 83 ASP A CA 1
ATOM 624 C C . ASP A 1 83 ? 9.236 -0.301 -30.538 1.00 86.75 83 ASP A C 1
ATOM 626 O O . ASP A 1 83 ? 10.193 -0.566 -31.268 1.00 86.75 83 ASP A O 1
ATOM 630 N N . GLN A 1 84 ? 9.229 -0.640 -29.245 1.00 88.81 84 GLN A N 1
ATOM 631 C CA . GLN A 1 84 ? 10.372 -1.254 -28.581 1.00 88.81 84 GLN A CA 1
ATOM 632 C C . GLN A 1 84 ? 10.449 -2.756 -28.872 1.00 88.81 84 GLN A C 1
ATOM 634 O O . GLN A 1 84 ? 9.496 -3.508 -28.659 1.00 88.81 84 GLN A O 1
ATOM 639 N N . THR A 1 85 ? 11.622 -3.225 -29.306 1.00 92.69 85 THR A N 1
ATOM 640 C CA . THR A 1 85 ? 11.857 -4.663 -29.488 1.00 92.69 85 THR A CA 1
ATOM 641 C C . THR A 1 85 ? 11.874 -5.393 -28.142 1.00 92.69 85 THR A C 1
ATOM 643 O O . THR A 1 85 ? 12.225 -4.819 -27.107 1.00 92.69 85 THR A O 1
ATOM 646 N N . GLU A 1 86 ? 11.566 -6.695 -28.135 1.00 91.94 86 GLU A N 1
ATOM 647 C CA . GLU A 1 86 ? 11.679 -7.505 -26.912 1.00 91.94 86 GLU A CA 1
ATOM 648 C C . GLU A 1 86 ? 13.098 -7.494 -26.331 1.00 91.94 86 GLU A C 1
ATOM 650 O O . GLU A 1 86 ? 13.273 -7.504 -25.112 1.00 91.94 86 GLU A O 1
ATOM 655 N N . PHE A 1 87 ? 14.122 -7.453 -27.188 1.00 94.62 87 PHE A N 1
ATOM 656 C CA . PHE A 1 87 ? 15.513 -7.385 -26.751 1.00 94.62 87 PHE A CA 1
ATOM 657 C C . PHE A 1 87 ? 15.810 -6.073 -26.016 1.00 94.62 87 PHE A C 1
ATOM 659 O O . PHE A 1 87 ? 16.369 -6.102 -24.916 1.00 94.62 87 PHE A O 1
ATOM 666 N N . ASP A 1 88 ? 15.400 -4.938 -26.588 1.00 94.38 88 ASP A N 1
ATOM 667 C CA . ASP A 1 88 ? 15.603 -3.621 -25.980 1.00 94.38 88 ASP A CA 1
ATOM 668 C C . ASP A 1 88 ? 14.843 -3.497 -24.659 1.00 94.38 88 ASP A C 1
ATOM 670 O O . ASP A 1 88 ? 15.408 -3.033 -23.664 1.00 94.38 88 ASP A O 1
ATOM 674 N N . TRP A 1 89 ? 13.604 -3.997 -24.622 1.00 94.88 89 TRP A N 1
ATOM 675 C CA . TRP A 1 89 ? 12.800 -4.064 -23.405 1.00 94.88 89 TRP A CA 1
ATOM 676 C C . TRP A 1 89 ? 13.488 -4.894 -22.317 1.00 94.88 89 TRP A C 1
ATOM 678 O O . TRP A 1 89 ? 13.676 -4.421 -21.196 1.00 94.88 89 TRP A O 1
ATOM 688 N N . ASN A 1 90 ? 13.928 -6.113 -22.639 1.00 95.62 90 ASN A N 1
ATOM 689 C CA . ASN A 1 90 ? 14.609 -6.985 -21.681 1.00 95.62 90 ASN A CA 1
ATOM 690 C C . ASN A 1 90 ? 15.909 -6.353 -21.161 1.00 95.62 90 ASN A C 1
ATOM 692 O O . ASN A 1 90 ? 16.245 -6.488 -19.979 1.00 95.62 90 ASN A O 1
ATOM 696 N N . LEU A 1 91 ? 16.636 -5.628 -22.017 1.00 96.25 91 LEU A N 1
ATOM 697 C CA . LEU A 1 91 ? 17.842 -4.907 -21.627 1.00 96.25 91 LEU A CA 1
ATOM 698 C C . LEU A 1 91 ? 17.535 -3.732 -20.685 1.00 96.25 91 LEU A C 1
ATOM 700 O O . LEU A 1 91 ? 18.241 -3.551 -19.685 1.00 96.25 91 LEU A O 1
ATOM 704 N N . GLU A 1 92 ? 16.518 -2.924 -20.989 1.00 95.88 92 GLU A N 1
ATOM 705 C CA . GLU A 1 92 ? 16.079 -1.801 -20.154 1.00 95.88 92 GLU A CA 1
ATOM 706 C C . GLU A 1 92 ? 15.540 -2.285 -18.807 1.00 95.88 92 GLU A C 1
ATOM 708 O O . GLU A 1 92 ? 16.041 -1.870 -17.754 1.00 95.88 92 GLU A O 1
ATOM 713 N N . TYR A 1 93 ? 14.595 -3.226 -18.839 1.00 96.75 93 TYR A N 1
ATOM 714 C CA . TYR A 1 93 ? 14.014 -3.843 -17.656 1.00 96.75 93 TYR A CA 1
ATOM 715 C C . TYR A 1 93 ? 15.098 -4.489 -16.791 1.00 96.75 93 TYR A C 1
ATOM 717 O O . TYR A 1 93 ? 15.160 -4.235 -15.592 1.00 96.75 93 TYR A O 1
ATOM 725 N N . GLY A 1 94 ? 16.039 -5.232 -17.383 1.00 97.56 94 GLY A N 1
ATOM 726 C CA . GLY A 1 94 ? 17.149 -5.840 -16.646 1.00 97.56 94 GLY A CA 1
ATOM 727 C C . GLY A 1 94 ? 18.073 -4.815 -15.972 1.00 97.56 94 GLY A C 1
ATOM 728 O O . GLY A 1 94 ? 18.587 -5.058 -14.876 1.00 97.56 94 GLY A O 1
ATOM 729 N N . LYS A 1 95 ? 18.287 -3.639 -16.581 1.00 97.62 95 LYS A N 1
ATOM 730 C CA . LYS A 1 95 ? 19.026 -2.533 -15.943 1.00 97.62 95 LYS A CA 1
ATOM 731 C C . LYS A 1 95 ? 18.235 -1.928 -14.782 1.00 97.62 95 LYS A C 1
ATOM 733 O O . LYS A 1 95 ? 18.833 -1.672 -13.737 1.00 97.62 95 LYS A O 1
ATOM 738 N N . ALA A 1 96 ? 16.934 -1.705 -14.960 1.00 97.56 96 ALA A N 1
ATOM 739 C CA . ALA A 1 96 ? 16.055 -1.184 -13.918 1.00 97.56 96 ALA A CA 1
ATOM 740 C C . ALA A 1 96 ? 15.935 -2.153 -12.740 1.00 97.56 96 ALA A C 1
ATOM 742 O O . ALA A 1 96 ? 16.138 -1.748 -11.602 1.00 97.56 96 ALA A O 1
ATOM 743 N N . PHE A 1 97 ? 15.752 -3.446 -13.004 1.00 98.25 97 PHE A N 1
ATOM 744 C CA . PHE A 1 97 ? 15.678 -4.486 -11.984 1.00 98.25 97 PHE A CA 1
ATOM 745 C C . PHE A 1 97 ? 16.938 -4.521 -11.106 1.00 98.25 97 PHE A C 1
ATOM 747 O O . PHE A 1 97 ? 16.844 -4.503 -9.883 1.00 98.25 97 PHE A O 1
ATOM 754 N N . ARG A 1 98 ? 18.139 -4.432 -11.697 1.00 98.12 98 ARG A N 1
ATOM 755 C CA . ARG A 1 98 ? 19.394 -4.344 -10.920 1.00 98.12 98 ARG A CA 1
ATOM 756 C C . ARG A 1 98 ? 19.485 -3.099 -10.035 1.00 98.12 98 ARG A C 1
ATOM 758 O O . ARG A 1 98 ? 20.151 -3.122 -8.998 1.00 98.12 98 ARG A O 1
ATOM 765 N N . ARG A 1 99 ? 18.886 -1.976 -10.444 1.00 98.19 99 ARG A N 1
ATOM 766 C CA . ARG A 1 99 ? 18.804 -0.776 -9.593 1.00 98.19 99 ARG A CA 1
ATOM 767 C C . ARG A 1 99 ? 17.750 -0.957 -8.500 1.00 98.19 99 ARG A C 1
ATOM 769 O O . ARG A 1 99 ? 18.033 -0.645 -7.345 1.00 98.19 99 ARG A O 1
ATOM 776 N N . ALA A 1 100 ? 16.619 -1.571 -8.828 1.00 98.06 100 ALA A N 1
ATOM 777 C CA . ALA A 1 100 ? 15.563 -1.932 -7.894 1.00 98.06 100 ALA A CA 1
ATOM 778 C C . ALA A 1 100 ? 16.056 -2.887 -6.790 1.00 98.06 100 ALA A C 1
ATOM 780 O O . ALA A 1 100 ? 15.764 -2.657 -5.619 1.00 98.06 100 ALA A O 1
ATOM 781 N N . GLU A 1 101 ? 16.902 -3.873 -7.104 1.00 98.31 101 GLU A N 1
ATOM 782 C CA . GLU A 1 101 ? 17.563 -4.737 -6.109 1.00 98.31 101 GLU A CA 1
ATOM 783 C C . GLU A 1 101 ? 18.407 -3.936 -5.106 1.00 98.31 101 GLU A C 1
ATOM 785 O O . GLU A 1 101 ? 18.374 -4.188 -3.896 1.00 98.31 101 GLU A O 1
ATOM 790 N N . LYS A 1 102 ? 19.159 -2.938 -5.594 1.00 98.06 102 LYS A N 1
ATOM 791 C CA . LYS A 1 102 ? 19.955 -2.047 -4.736 1.00 98.06 102 LYS A CA 1
ATOM 792 C C . LYS A 1 102 ? 19.053 -1.187 -3.853 1.00 98.06 102 LYS A C 1
ATOM 794 O O . LYS A 1 102 ? 19.332 -1.063 -2.660 1.00 98.06 102 LYS A O 1
ATOM 799 N N . SER A 1 103 ? 17.978 -0.629 -4.409 1.00 97.50 103 SER A N 1
ATOM 800 C CA . SER A 1 103 ? 16.987 0.160 -3.666 1.00 97.50 103 SER A CA 1
ATOM 801 C C . SER A 1 103 ? 16.277 -0.672 -2.597 1.00 97.50 103 SER A C 1
ATOM 803 O O . SER A 1 103 ? 16.178 -0.229 -1.452 1.00 97.50 103 SER A O 1
ATOM 805 N N . CYS A 1 104 ? 15.886 -1.905 -2.924 1.00 98.06 104 CYS A N 1
ATOM 806 C CA . CYS A 1 104 ? 15.285 -2.856 -1.993 1.00 98.06 104 CYS A CA 1
ATOM 807 C C . CYS A 1 104 ? 16.211 -3.144 -0.808 1.00 98.06 104 CYS A C 1
ATOM 809 O O . CYS A 1 104 ? 15.830 -2.954 0.350 1.00 98.06 104 CYS A O 1
ATOM 811 N N . ARG A 1 105 ? 17.478 -3.479 -1.081 1.00 97.50 105 ARG A N 1
ATOM 812 C CA . ARG A 1 105 ? 18.480 -3.713 -0.031 1.00 97.50 105 ARG A CA 1
ATOM 813 C C . ARG A 1 105 ? 18.721 -2.472 0.825 1.00 97.50 105 ARG A C 1
ATOM 815 O O . ARG A 1 105 ? 18.752 -2.570 2.049 1.00 97.50 105 ARG A O 1
ATOM 822 N N . LYS A 1 106 ? 18.864 -1.300 0.198 1.00 97.31 106 LYS A N 1
ATOM 823 C CA . LYS A 1 106 ? 19.071 -0.023 0.898 1.00 97.31 106 LYS A CA 1
ATOM 824 C C . LYS A 1 106 ? 17.890 0.333 1.803 1.00 97.31 106 LYS A C 1
ATOM 826 O O . LYS A 1 106 ? 18.095 0.927 2.857 1.00 97.31 106 LYS A O 1
ATOM 831 N N . ASN A 1 107 ? 16.673 -0.042 1.416 1.00 96.56 107 ASN A N 1
ATOM 832 C CA . ASN A 1 107 ? 15.474 0.162 2.222 1.00 96.56 107 ASN A CA 1
ATOM 833 C C . ASN A 1 107 ? 15.173 -0.996 3.190 1.00 96.56 107 ASN A C 1
ATOM 835 O O . ASN A 1 107 ? 14.078 -1.036 3.754 1.00 96.56 107 ASN A O 1
ATOM 839 N N . LEU A 1 108 ? 16.114 -1.927 3.387 1.00 96.44 108 LEU A N 1
ATOM 840 C CA . LEU A 1 108 ? 15.964 -3.082 4.277 1.00 96.44 108 LEU A CA 1
ATOM 841 C C . LEU A 1 108 ? 14.750 -3.956 3.920 1.00 96.44 108 LEU A C 1
ATOM 843 O O . LEU A 1 108 ? 14.016 -4.377 4.807 1.00 96.44 108 LEU A O 1
ATOM 847 N N . ALA A 1 109 ? 14.506 -4.162 2.621 1.00 96.75 109 ALA A N 1
ATOM 848 C CA . ALA A 1 109 ? 13.392 -4.952 2.092 1.00 96.75 109 ALA A CA 1
ATOM 849 C C . ALA A 1 109 ? 11.993 -4.490 2.553 1.00 96.75 109 ALA A C 1
ATOM 851 O O . ALA A 1 109 ? 11.038 -5.258 2.541 1.00 96.75 109 ALA A O 1
ATOM 852 N N . ARG A 1 110 ? 11.822 -3.225 2.952 1.00 97.50 110 ARG A N 1
ATOM 853 C CA . ARG A 1 110 ? 10.507 -2.693 3.346 1.00 97.50 110 ARG A CA 1
ATOM 854 C C . ARG A 1 110 ? 9.682 -2.288 2.127 1.00 97.50 110 ARG A C 1
ATOM 856 O O . ARG A 1 110 ? 10.231 -1.774 1.170 1.00 97.50 110 ARG A O 1
ATOM 863 N N . ALA A 1 111 ? 8.357 -2.389 2.198 1.00 97.44 111 ALA A N 1
ATOM 864 C CA . ALA A 1 111 ? 7.446 -1.877 1.165 1.00 97.44 111 ALA A CA 1
ATOM 865 C C . ALA A 1 111 ? 7.802 -0.458 0.661 1.00 97.44 111 ALA A C 1
ATOM 867 O O . ALA A 1 111 ? 7.797 0.468 1.475 1.00 97.44 111 ALA A O 1
ATOM 868 N N . PRO A 1 112 ? 8.061 -0.249 -0.646 1.00 97.88 112 PRO A N 1
ATOM 869 C CA . PRO A 1 112 ? 8.474 1.058 -1.169 1.00 97.88 112 PRO A CA 1
ATOM 870 C C . PRO A 1 112 ? 7.377 2.122 -1.070 1.00 97.88 112 PRO A C 1
ATOM 872 O O . PRO A 1 112 ? 7.680 3.299 -0.914 1.00 97.88 112 PRO A O 1
ATOM 875 N N . TRP A 1 113 ? 6.102 1.723 -1.062 1.00 97.00 113 TRP A N 1
ATOM 876 C CA . TRP A 1 113 ? 4.976 2.628 -0.793 1.00 97.00 113 TRP A CA 1
ATOM 877 C C . TRP A 1 113 ? 4.899 3.104 0.666 1.00 97.00 113 TRP A C 1
ATOM 879 O O . TRP A 1 113 ? 4.171 4.048 0.977 1.00 97.00 113 TRP A O 1
ATOM 889 N N . GLY A 1 114 ? 5.682 2.507 1.567 1.00 97.38 114 GLY A N 1
ATOM 890 C CA . GLY A 1 114 ? 5.737 2.880 2.972 1.00 97.38 114 GLY A CA 1
ATOM 891 C C . GLY A 1 114 ? 4.590 2.315 3.811 1.00 97.38 114 GLY A C 1
ATOM 892 O O . GLY A 1 114 ? 3.717 1.583 3.349 1.00 97.38 114 GLY A O 1
ATOM 893 N N . CYS A 1 115 ? 4.609 2.637 5.101 1.00 97.56 115 CYS A N 1
ATOM 894 C CA . CYS A 1 115 ? 3.585 2.214 6.064 1.00 97.56 115 CYS A CA 1
ATOM 895 C C . CYS A 1 115 ? 3.022 3.375 6.888 1.00 97.56 115 CYS A C 1
ATOM 897 O O . CYS A 1 115 ? 2.346 3.143 7.885 1.00 97.56 115 CYS A O 1
ATOM 899 N N . MET A 1 116 ? 3.314 4.617 6.491 1.00 97.81 116 MET A N 1
ATOM 900 C CA . MET A 1 116 ? 2.788 5.806 7.161 1.00 97.81 116 MET A CA 1
ATOM 901 C C . MET A 1 116 ? 1.255 5.843 7.145 1.00 97.81 116 MET A C 1
ATOM 903 O O . MET A 1 116 ? 0.651 6.236 8.134 1.00 97.81 116 MET A O 1
ATOM 907 N N . TRP A 1 117 ? 0.626 5.359 6.067 1.00 97.38 117 TRP A N 1
ATOM 908 C CA . TRP A 1 117 ? -0.836 5.307 5.950 1.00 97.38 117 TRP A CA 1
ATOM 909 C C . TRP A 1 117 ? -1.476 4.549 7.120 1.00 97.38 117 TRP A C 1
ATOM 911 O O . TRP A 1 117 ? -2.498 4.978 7.641 1.00 97.38 117 TRP A O 1
ATOM 921 N N . PHE A 1 118 ? -0.842 3.455 7.558 1.00 97.75 118 PHE A N 1
ATOM 922 C CA . PHE A 1 118 ? -1.358 2.613 8.629 1.00 97.75 118 PHE A CA 1
ATOM 923 C C . PHE A 1 118 ? -1.245 3.315 9.977 1.00 97.75 118 PHE A C 1
ATOM 925 O O . PHE A 1 118 ? -2.157 3.228 10.787 1.00 97.75 118 PHE A O 1
ATOM 932 N N . GLU A 1 119 ? -0.146 4.031 10.214 1.00 97.38 119 GLU A N 1
ATOM 933 C CA . GLU A 1 119 ? 0.035 4.777 11.457 1.00 97.38 119 GLU A CA 1
ATOM 934 C C . GLU A 1 119 ? -0.966 5.931 11.577 1.00 97.38 119 GLU A C 1
ATOM 936 O O . GLU A 1 119 ? -1.563 6.115 12.634 1.00 97.38 119 GLU A O 1
ATOM 941 N N . GLU A 1 120 ? -1.197 6.677 10.497 1.00 97.06 120 GLU A N 1
ATOM 942 C CA . GLU A 1 120 ? -2.196 7.752 10.480 1.00 97.06 120 GLU A CA 1
ATOM 943 C C . GLU A 1 120 ? -3.623 7.201 10.622 1.00 97.06 120 GLU A C 1
ATOM 945 O O . GLU A 1 120 ? -4.412 7.712 11.418 1.00 97.06 120 GLU A O 1
ATOM 950 N N . TRP A 1 121 ? -3.939 6.096 9.937 1.00 97.81 121 TRP A N 1
ATOM 951 C CA . TRP A 1 121 ? -5.208 5.387 10.112 1.00 97.81 121 TRP A CA 1
ATOM 952 C C . TRP A 1 121 ? -5.394 4.908 11.561 1.00 97.81 121 TRP A C 1
ATOM 954 O O . TRP A 1 121 ? -6.444 5.140 12.160 1.00 97.81 121 TRP A O 1
ATOM 964 N N . ARG A 1 122 ? -4.361 4.300 12.158 1.00 96.94 122 ARG A N 1
ATOM 965 C CA . ARG A 1 122 ? -4.382 3.798 13.537 1.00 96.94 122 ARG A CA 1
ATOM 966 C C . ARG A 1 122 ? -4.677 4.921 14.522 1.00 96.94 122 ARG A C 1
ATOM 968 O O . ARG A 1 122 ? -5.540 4.755 15.372 1.00 96.94 122 ARG A O 1
ATOM 975 N N . LYS A 1 123 ? -4.016 6.075 14.382 1.00 96.31 123 LYS A N 1
ATOM 976 C CA . LYS A 1 123 ? -4.281 7.253 15.225 1.00 96.31 123 LYS A CA 1
ATOM 977 C C . LYS A 1 123 ? -5.734 7.722 15.119 1.00 96.31 123 LYS A C 1
ATOM 979 O O . LYS A 1 123 ? -6.326 8.070 16.138 1.00 96.31 123 LYS A O 1
ATOM 984 N N . ASN A 1 124 ? -6.322 7.704 13.919 1.00 96.62 124 ASN A N 1
ATOM 985 C CA . ASN A 1 124 ? -7.734 8.052 13.730 1.00 96.62 124 ASN A CA 1
ATOM 986 C C . ASN A 1 124 ? -8.665 7.057 14.438 1.00 96.62 124 ASN A C 1
ATOM 988 O O . ASN A 1 124 ? -9.626 7.471 15.084 1.00 96.62 124 ASN A O 1
ATOM 992 N N . VAL A 1 125 ? -8.369 5.757 14.350 1.00 96.62 125 VAL A N 1
ATOM 993 C CA . VAL A 1 125 ? -9.126 4.705 15.047 1.00 96.62 125 VAL A CA 1
ATOM 994 C C . VAL A 1 125 ? -8.993 4.830 16.558 1.00 96.62 125 VAL A C 1
ATOM 996 O O . VAL A 1 125 ? -10.009 4.830 17.249 1.00 96.62 125 VAL A O 1
ATOM 999 N N . ASP A 1 126 ? -7.775 4.989 17.073 1.00 95.19 126 ASP A N 1
ATOM 1000 C CA . ASP A 1 126 ? -7.529 5.177 18.504 1.00 95.19 126 ASP A CA 1
ATOM 1001 C C . ASP A 1 126 ? -8.310 6.393 19.013 1.00 95.19 126 ASP A C 1
ATOM 1003 O O . ASP A 1 126 ? -8.990 6.315 20.037 1.00 95.19 126 ASP A O 1
ATOM 1007 N N . LYS A 1 127 ? -8.324 7.487 18.239 1.00 95.69 127 LYS A N 1
ATOM 1008 C CA . LYS A 1 127 ? -9.104 8.673 18.583 1.00 95.69 127 LYS A CA 1
ATOM 1009 C C . LYS A 1 127 ? -10.612 8.418 18.584 1.00 95.69 127 LYS A C 1
ATOM 1011 O O . LYS A 1 127 ? -11.310 8.895 19.476 1.00 95.69 127 LYS A O 1
ATOM 1016 N N . ALA A 1 128 ? -11.128 7.683 17.604 1.00 95.56 128 ALA A N 1
ATOM 1017 C CA . ALA A 1 128 ? -12.541 7.317 17.548 1.00 95.56 128 ALA A CA 1
ATOM 1018 C C . ALA A 1 128 ? -12.946 6.454 18.758 1.00 95.56 128 ALA A C 1
ATOM 1020 O O . ALA A 1 128 ? -13.993 6.694 19.360 1.00 95.56 128 ALA A O 1
ATOM 1021 N N . VAL A 1 129 ? -12.085 5.513 19.162 1.00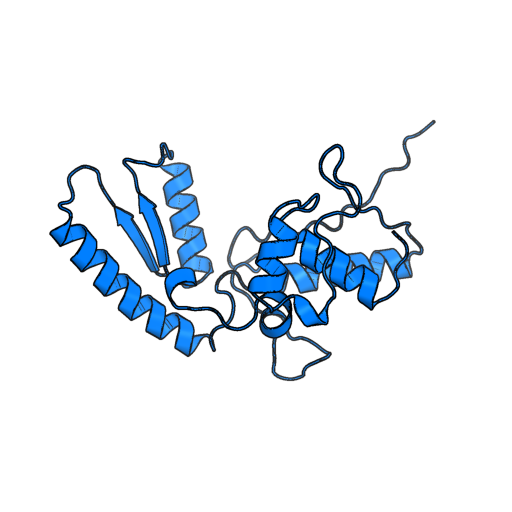 94.75 129 VAL A N 1
ATOM 1022 C CA . VAL A 1 129 ? -12.281 4.670 20.352 1.00 94.75 129 VAL A CA 1
ATOM 1023 C C . VAL A 1 129 ? -12.262 5.506 21.634 1.00 94.75 129 VAL A C 1
ATOM 1025 O O . VAL A 1 129 ? -13.162 5.356 22.457 1.00 94.75 129 VAL A O 1
ATOM 1028 N N . GLU A 1 130 ? -11.307 6.429 21.793 1.00 95.50 130 GLU A N 1
ATOM 1029 C CA . GLU A 1 130 ? -11.277 7.378 22.922 1.00 95.50 130 GLU A CA 1
ATOM 1030 C C . GLU A 1 130 ? -12.570 8.199 23.031 1.00 95.50 130 GLU A C 1
ATOM 1032 O O . GLU A 1 130 ? -13.032 8.510 24.129 1.00 95.50 130 GLU A O 1
ATOM 1037 N N . LEU A 1 131 ? -13.161 8.552 21.887 1.00 95.06 131 LEU A N 1
ATOM 1038 C CA . LEU A 1 131 ? -14.408 9.308 21.794 1.00 95.06 131 LEU A CA 1
ATOM 1039 C C . LEU A 1 131 ? -15.666 8.427 21.894 1.00 95.06 131 LEU A C 1
ATOM 1041 O O . LEU A 1 131 ? -16.770 8.940 21.721 1.00 95.06 131 LEU A O 1
ATOM 1045 N N . ASN A 1 132 ? -15.523 7.129 22.182 1.00 94.12 132 ASN A N 1
ATOM 1046 C CA . ASN A 1 132 ? -16.611 6.146 22.238 1.00 94.12 132 ASN A CA 1
ATOM 1047 C C . ASN A 1 132 ? -17.463 6.092 20.954 1.00 94.12 132 ASN A C 1
ATOM 1049 O O . ASN A 1 132 ? -18.665 5.823 21.004 1.00 94.12 132 ASN A O 1
ATOM 1053 N N . GLN A 1 133 ? -16.856 6.356 19.795 1.00 94.00 133 GLN A N 1
ATOM 1054 C CA . GLN A 1 133 ? -17.534 6.203 18.511 1.00 94.00 133 GLN A CA 1
ATOM 1055 C C . GLN A 1 133 ? -17.706 4.719 18.172 1.00 94.00 133 GLN A C 1
ATOM 1057 O O . GLN A 1 133 ? -16.856 3.884 18.485 1.00 94.00 133 GLN A O 1
ATOM 1062 N N . THR A 1 134 ? -18.812 4.391 17.502 1.00 93.81 134 THR A N 1
ATOM 1063 C CA . THR A 1 134 ? -19.004 3.053 16.933 1.00 93.81 134 THR A CA 1
ATOM 1064 C C . THR A 1 134 ? -18.196 2.953 15.647 1.00 93.81 134 THR A C 1
ATOM 1066 O O . THR A 1 134 ? -18.353 3.775 14.744 1.00 93.81 134 THR A O 1
ATOM 1069 N N . LEU A 1 135 ? -17.308 1.966 15.577 1.00 95.56 135 LEU A N 1
ATOM 1070 C CA . LEU A 1 135 ? -16.555 1.673 14.365 1.00 95.56 135 LEU A CA 1
ATOM 1071 C C . LEU A 1 135 ? -17.450 0.886 13.402 1.00 95.56 135 LEU A C 1
ATOM 1073 O O . LEU A 1 135 ? -18.246 0.064 13.838 1.00 95.56 135 LEU A O 1
ATOM 1077 N N . HIS A 1 136 ? -17.309 1.130 12.102 1.00 94.81 136 HIS A N 1
ATOM 1078 C CA . HIS A 1 136 ? -18.021 0.389 11.064 1.00 94.81 136 HIS A CA 1
ATOM 1079 C C . HIS A 1 136 ? -17.027 -0.085 10.007 1.00 94.81 136 HIS A C 1
ATOM 1081 O O . HIS A 1 136 ? -16.256 0.713 9.470 1.00 94.81 136 HIS A O 1
ATOM 1087 N N . VAL A 1 137 ? -17.060 -1.380 9.687 1.00 95.25 137 VAL A N 1
ATOM 1088 C CA . VAL A 1 137 ? -16.267 -1.966 8.598 1.00 95.25 137 VAL A CA 1
ATOM 1089 C C . VAL A 1 137 ? -17.181 -2.291 7.424 1.00 95.25 137 VAL A C 1
ATOM 1091 O O . VAL A 1 137 ? -18.112 -3.085 7.544 1.00 95.25 137 VAL A O 1
ATOM 1094 N N . PHE A 1 138 ? -16.883 -1.694 6.273 1.00 93.56 138 PHE A N 1
ATOM 1095 C CA . PHE A 1 138 ? -17.605 -1.933 5.029 1.00 93.56 138 PHE A CA 1
ATOM 1096 C C . PHE A 1 138 ? -16.949 -3.062 4.237 1.00 93.56 138 PHE A C 1
ATOM 1098 O O . PHE A 1 138 ? -15.727 -3.085 4.078 1.00 93.56 138 PHE A O 1
ATOM 1105 N N . TYR A 1 139 ? -17.782 -3.966 3.726 1.00 96.69 139 TYR A N 1
ATOM 1106 C CA . TYR A 1 139 ? -17.388 -5.078 2.868 1.00 96.69 139 TYR A CA 1
ATOM 1107 C C . TYR A 1 139 ? -18.031 -4.923 1.490 1.00 96.69 139 TYR A C 1
ATOM 1109 O O . TYR A 1 139 ? -19.070 -4.275 1.356 1.00 96.69 139 TYR A O 1
ATOM 1117 N N . PHE A 1 140 ? -17.445 -5.560 0.479 1.00 95.88 140 PHE A N 1
ATOM 1118 C CA . PHE A 1 140 ? -18.125 -5.778 -0.793 1.00 95.88 140 PHE A CA 1
ATOM 1119 C C . PHE A 1 140 ? -19.430 -6.558 -0.594 1.00 95.88 140 PHE A C 1
ATOM 1121 O O . PHE A 1 140 ? -19.570 -7.343 0.351 1.00 95.88 140 PHE A O 1
ATOM 1128 N N . GLU A 1 141 ? -20.373 -6.318 -1.503 1.00 96.00 141 GLU A N 1
ATOM 1129 C CA . GLU A 1 141 ? -21.695 -6.943 -1.515 1.00 96.00 141 GLU A CA 1
ATOM 1130 C C . GLU A 1 141 ? -21.583 -8.469 -1.367 1.00 96.00 141 GLU A C 1
ATOM 1132 O O . GLU A 1 141 ? -20.741 -9.104 -2.001 1.00 96.00 141 GLU A O 1
ATOM 1137 N N . ASP A 1 142 ? -22.381 -9.044 -0.462 1.00 96.19 142 ASP A N 1
ATOM 1138 C CA . ASP A 1 142 ? -22.407 -10.477 -0.124 1.00 96.19 142 ASP A CA 1
ATOM 1139 C C . ASP A 1 142 ? -21.088 -11.090 0.398 1.00 96.19 142 ASP A C 1
ATOM 1141 O O . ASP A 1 142 ? -20.908 -12.315 0.408 1.00 96.19 142 ASP A O 1
ATOM 1145 N N . LYS A 1 143 ? -20.143 -10.267 0.876 1.00 96.88 143 LYS A N 1
ATOM 1146 C CA . LYS A 1 143 ? -18.828 -10.724 1.374 1.00 96.88 143 LYS A CA 1
ATOM 1147 C C . LYS A 1 143 ? -18.514 -10.311 2.818 1.00 96.88 143 LYS A C 1
ATOM 1149 O O . LYS A 1 143 ? -17.344 -10.287 3.207 1.00 96.88 143 LYS A O 1
ATOM 1154 N N . VAL A 1 144 ? -19.528 -10.009 3.632 1.00 95.94 144 VAL A N 1
ATOM 1155 C CA . VAL A 1 144 ? -19.338 -9.624 5.044 1.00 95.94 144 VAL A CA 1
ATOM 1156 C C . VAL A 1 144 ? -18.522 -10.678 5.800 1.00 95.94 144 VAL A C 1
ATOM 1158 O O . VAL A 1 144 ? -18.813 -11.871 5.754 1.00 95.94 144 VAL A O 1
ATOM 1161 N N . GLY A 1 145 ? -17.472 -10.226 6.488 1.00 94.12 145 GLY A N 1
ATOM 1162 C CA . GLY A 1 145 ? -16.573 -11.066 7.284 1.00 94.12 145 GLY A CA 1
ATOM 1163 C C . GLY A 1 145 ? -15.510 -11.827 6.485 1.00 94.12 145 GLY A C 1
ATOM 1164 O O . GLY A 1 145 ? -14.627 -12.439 7.090 1.00 94.12 145 GLY A O 1
ATOM 1165 N N . LYS A 1 146 ? -15.539 -11.781 5.148 1.00 96.50 146 LYS A N 1
ATOM 1166 C CA . LYS A 1 146 ? -14.551 -12.465 4.310 1.00 96.50 146 LYS A CA 1
ATOM 1167 C C . LYS A 1 146 ? -13.299 -11.622 4.077 1.00 96.50 146 LYS A C 1
ATOM 1169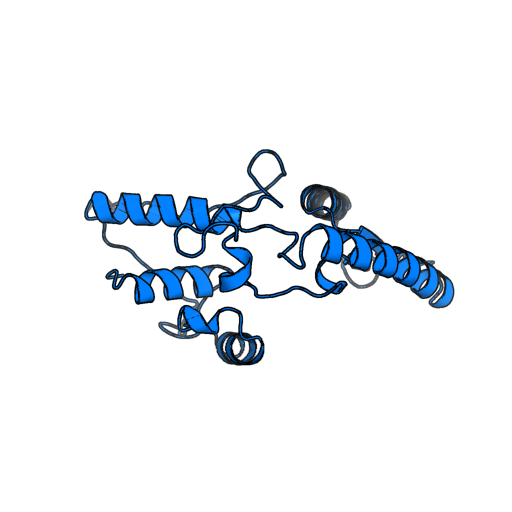 O O . LYS A 1 146 ? -13.357 -10.397 4.029 1.00 96.50 146 LYS A O 1
ATOM 1174 N N . GLY A 1 147 ? -12.156 -12.285 3.892 1.00 95.00 147 GLY A N 1
ATOM 1175 C CA . GLY A 1 147 ? -10.857 -11.627 3.684 1.00 95.00 147 GLY A CA 1
ATOM 1176 C C . GLY A 1 147 ? -10.161 -11.149 4.962 1.00 95.00 147 GLY A C 1
ATOM 1177 O O . GLY A 1 147 ? -9.121 -10.492 4.886 1.00 95.00 147 GLY A O 1
ATOM 1178 N N . LYS A 1 148 ? -10.709 -11.480 6.139 1.00 96.19 148 LYS A N 1
ATOM 1179 C CA . LYS A 1 148 ? -10.077 -11.227 7.438 1.00 96.19 148 LYS A CA 1
ATOM 1180 C C . LYS A 1 148 ? -8.817 -12.074 7.613 1.00 96.19 148 LYS A C 1
ATOM 1182 O O . LYS A 1 148 ? -8.740 -13.209 7.147 1.00 96.19 148 LYS A O 1
ATOM 1187 N N . MET A 1 149 ? -7.848 -11.538 8.348 1.00 96.81 149 MET A N 1
ATOM 1188 C CA . MET A 1 149 ? -6.612 -12.237 8.690 1.00 96.81 149 MET A CA 1
ATOM 1189 C C . MET A 1 149 ? -6.262 -12.031 10.160 1.00 96.81 149 MET A C 1
ATOM 1191 O O . MET A 1 149 ? -6.520 -10.975 10.732 1.00 96.81 149 MET A O 1
ATOM 1195 N N . ALA A 1 150 ? -5.604 -13.019 10.763 1.00 96.81 150 ALA A N 1
ATOM 1196 C CA . ALA A 1 150 ? -4.968 -12.816 12.057 1.00 96.81 150 ALA A CA 1
ATOM 1197 C C . ALA A 1 150 ? -3.779 -11.851 11.911 1.00 96.81 150 ALA A C 1
ATOM 1199 O O . ALA A 1 150 ? -2.973 -11.990 10.991 1.00 96.81 150 ALA A O 1
ATOM 1200 N N . TRP A 1 151 ? -3.617 -10.920 12.856 1.00 97.00 151 TRP A N 1
ATOM 1201 C CA . TRP A 1 151 ? -2.565 -9.892 12.820 1.00 97.00 151 TRP A CA 1
ATOM 1202 C C . TRP A 1 151 ? -1.150 -10.445 12.579 1.00 97.00 151 TRP A C 1
ATOM 1204 O O . TRP A 1 151 ? -0.397 -9.922 11.765 1.00 97.00 151 TRP A O 1
ATOM 1214 N N . HIS A 1 152 ? -0.794 -11.547 13.244 1.00 95.88 152 HIS A N 1
ATOM 1215 C CA . HIS A 1 152 ? 0.526 -12.178 13.122 1.00 95.88 152 HIS A CA 1
ATOM 1216 C C . HIS A 1 152 ? 0.736 -12.933 11.794 1.00 95.88 152 HIS A C 1
ATOM 1218 O O . HIS A 1 152 ? 1.849 -13.363 11.509 1.00 95.88 152 HIS A O 1
ATOM 1224 N N . LYS A 1 153 ? -0.320 -13.102 10.989 1.00 96.69 153 LYS A N 1
ATOM 1225 C CA . LYS A 1 153 ? -0.282 -13.726 9.660 1.00 96.69 153 LYS A CA 1
ATOM 1226 C C . LYS A 1 153 ? -0.255 -12.713 8.524 1.00 96.69 153 LYS A C 1
ATOM 1228 O O . LYS A 1 153 ? -0.168 -13.121 7.375 1.00 96.69 153 LYS A O 1
ATOM 1233 N N . LEU A 1 154 ? -0.300 -11.410 8.806 1.00 96.06 154 LEU A N 1
ATOM 1234 C CA . LEU A 1 154 ? -0.313 -10.400 7.749 1.00 96.06 154 LEU A CA 1
ATOM 1235 C C . LEU A 1 154 ? 0.915 -10.504 6.840 1.00 96.06 154 LEU A C 1
ATOM 1237 O O . LEU A 1 154 ? 0.754 -10.428 5.635 1.00 96.06 154 LEU A O 1
ATOM 1241 N N . ALA A 1 155 ? 2.117 -10.762 7.352 1.00 95.19 155 ALA A N 1
ATOM 1242 C CA . ALA A 1 155 ? 3.319 -10.930 6.526 1.00 95.19 155 ALA A CA 1
ATOM 1243 C C . ALA A 1 155 ? 3.401 -12.272 5.757 1.00 95.19 155 ALA A C 1
ATOM 1245 O O . ALA A 1 155 ? 4.270 -12.427 4.907 1.00 95.19 155 ALA A O 1
ATOM 1246 N N . ASP A 1 156 ? 2.511 -13.231 6.023 1.00 95.94 156 ASP A N 1
ATOM 1247 C CA . ASP A 1 156 ? 2.530 -14.568 5.417 1.00 95.94 156 ASP A CA 1
ATOM 1248 C C . ASP A 1 156 ? 1.904 -14.525 4.010 1.00 95.94 156 ASP A C 1
ATOM 1250 O O . ASP A 1 156 ? 0.725 -14.198 3.841 1.00 95.94 156 ASP A O 1
ATOM 1254 N N . ALA A 1 157 ? 2.715 -14.806 2.984 1.00 92.31 157 ALA A N 1
ATOM 1255 C CA . ALA A 1 157 ? 2.318 -14.686 1.581 1.00 92.31 157 ALA A CA 1
ATOM 1256 C C . ALA A 1 157 ? 1.199 -15.665 1.192 1.00 92.31 157 ALA A C 1
ATOM 1258 O O . ALA A 1 157 ? 0.264 -15.275 0.487 1.00 92.31 157 ALA A O 1
ATOM 1259 N N . GLU A 1 158 ? 1.243 -16.901 1.694 1.00 94.44 158 GLU A N 1
ATOM 1260 C CA . GLU A 1 158 ? 0.210 -17.900 1.414 1.00 94.44 158 GLU A CA 1
ATOM 1261 C C . GLU A 1 158 ? -1.082 -17.566 2.162 1.00 94.44 158 GLU A C 1
ATOM 1263 O O . GLU A 1 158 ? -2.164 -17.605 1.574 1.00 94.44 158 GLU A O 1
ATOM 1268 N N . ALA A 1 159 ? -0.990 -17.129 3.422 1.00 95.00 159 ALA A N 1
ATOM 1269 C CA . ALA A 1 159 ? -2.158 -16.659 4.165 1.00 95.00 159 ALA A CA 1
ATOM 1270 C C . ALA A 1 159 ? -2.823 -15.454 3.480 1.00 95.00 159 ALA A C 1
ATOM 1272 O O . ALA A 1 159 ? -4.048 -15.425 3.342 1.00 95.00 159 ALA A O 1
ATOM 1273 N N . LYS A 1 160 ? -2.030 -14.488 2.991 1.00 93.25 160 LYS A N 1
ATOM 1274 C CA . LYS A 1 160 ? -2.525 -13.354 2.193 1.00 93.25 160 LYS A CA 1
ATOM 1275 C C . LYS A 1 160 ? -3.217 -13.817 0.917 1.00 93.25 160 LYS A C 1
ATOM 1277 O O . LYS A 1 160 ? -4.289 -13.312 0.588 1.00 93.25 160 LYS A O 1
ATOM 1282 N N . LYS A 1 161 ? -2.608 -14.751 0.185 1.00 93.88 161 LYS A N 1
ATOM 1283 C CA . LYS A 1 161 ? -3.158 -15.289 -1.064 1.00 93.88 161 LYS A CA 1
ATOM 1284 C C . LYS A 1 161 ? -4.503 -15.974 -0.825 1.00 93.88 161 LYS A C 1
ATOM 1286 O O . LYS A 1 161 ? -5.456 -15.691 -1.545 1.00 93.88 161 LYS A O 1
ATOM 1291 N N . MET A 1 162 ? -4.601 -16.799 0.219 1.00 93.88 162 MET A N 1
ATOM 1292 C CA . MET A 1 162 ? -5.854 -17.447 0.614 1.00 93.88 162 MET A CA 1
ATOM 1293 C C . MET A 1 162 ? -6.923 -16.428 1.021 1.00 93.88 162 MET A C 1
ATOM 1295 O O . MET A 1 162 ? -8.052 -16.512 0.548 1.00 93.88 162 MET A O 1
ATOM 1299 N N . ALA A 1 163 ? -6.572 -15.431 1.840 1.00 93.75 163 ALA A N 1
ATOM 1300 C CA . ALA A 1 163 ? -7.517 -14.399 2.267 1.00 93.75 163 ALA A CA 1
ATOM 1301 C C . ALA A 1 163 ? -8.042 -13.561 1.089 1.00 93.75 163 ALA A C 1
ATOM 1303 O O . ALA A 1 163 ? -9.212 -13.188 1.072 1.00 93.75 163 ALA A O 1
ATOM 1304 N N . ARG A 1 164 ? -7.196 -13.293 0.084 1.00 93.19 164 ARG A N 1
ATOM 1305 C CA . ARG A 1 164 ? -7.564 -12.526 -1.116 1.00 93.19 164 ARG A CA 1
ATOM 1306 C C . ARG A 1 164 ? -8.449 -13.286 -2.100 1.00 93.19 164 ARG A C 1
ATOM 1308 O O . ARG A 1 164 ? -9.137 -12.632 -2.875 1.00 93.19 164 ARG A O 1
ATOM 1315 N N . PHE A 1 165 ? -8.437 -14.618 -2.083 1.00 93.62 165 PHE A N 1
ATOM 1316 C CA . PHE A 1 165 ? -9.170 -15.434 -3.056 1.00 93.62 165 PHE A CA 1
ATOM 1317 C C . PHE A 1 165 ? -10.685 -15.174 -3.037 1.00 93.62 165 PHE A C 1
ATOM 1319 O O . PHE A 1 165 ? -11.315 -15.119 -4.087 1.00 93.62 165 PHE A O 1
ATOM 1326 N N . ASP A 1 166 ? -11.258 -14.968 -1.851 1.00 92.88 166 ASP A N 1
ATOM 1327 C CA . ASP A 1 166 ? -12.682 -14.669 -1.661 1.00 92.88 166 ASP A CA 1
ATOM 1328 C C . ASP A 1 166 ? -12.848 -13.509 -0.668 1.00 92.88 166 ASP A C 1
ATOM 1330 O O . ASP A 1 166 ? -13.542 -13.626 0.335 1.00 92.88 166 ASP A O 1
ATOM 1334 N N . THR A 1 167 ? -12.135 -12.399 -0.889 1.00 96.06 167 THR A N 1
ATOM 1335 C CA . THR A 1 167 ? -12.138 -11.249 0.034 1.00 96.06 167 THR A CA 1
ATOM 1336 C C . THR A 1 167 ? -13.371 -10.359 -0.135 1.00 96.06 167 THR A C 1
ATOM 1338 O O . THR A 1 167 ? -13.798 -10.075 -1.252 1.00 96.06 167 THR A O 1
ATOM 1341 N N . GLY A 1 168 ? -13.913 -9.867 0.983 1.00 96.94 168 GLY A N 1
ATOM 1342 C CA . GLY A 1 168 ? -14.851 -8.739 1.006 1.00 96.94 168 GLY A CA 1
ATOM 1343 C C . GLY A 1 168 ? -14.187 -7.401 1.326 1.00 96.94 168 GLY A C 1
ATOM 1344 O O . GLY A 1 168 ? -14.868 -6.387 1.369 1.00 96.94 168 GLY A O 1
ATOM 1345 N N . LEU A 1 169 ? -12.880 -7.402 1.577 1.00 96.38 169 LEU A N 1
ATOM 1346 C CA . LEU A 1 169 ? -12.095 -6.245 1.993 1.00 96.38 169 LEU A CA 1
ATOM 1347 C C . LEU A 1 169 ? -11.165 -5.784 0.868 1.00 96.38 169 LEU A C 1
ATOM 1349 O O . LEU A 1 169 ? -10.582 -6.603 0.147 1.00 96.38 169 LEU A O 1
ATOM 1353 N N . GLY A 1 170 ? -10.968 -4.470 0.778 1.00 92.38 170 GLY A N 1
ATOM 1354 C CA . GLY A 1 170 ? -9.895 -3.857 0.007 1.00 92.38 170 GLY A CA 1
ATOM 1355 C C . GLY A 1 170 ? -8.506 -4.207 0.555 1.00 92.38 170 GLY A C 1
ATOM 1356 O O . GLY A 1 170 ? -8.341 -4.669 1.684 1.00 92.38 170 GLY A O 1
ATOM 1357 N N . ALA A 1 171 ? -7.471 -3.965 -0.254 1.00 87.62 171 ALA A N 1
ATOM 1358 C CA . ALA A 1 171 ? -6.115 -4.431 0.042 1.00 87.62 171 ALA A CA 1
ATOM 1359 C C . ALA A 1 171 ? -5.526 -3.887 1.361 1.00 87.62 171 ALA A C 1
ATOM 1361 O O . ALA A 1 171 ? -4.814 -4.627 2.041 1.00 87.62 171 ALA A O 1
ATOM 1362 N N . SER A 1 172 ? -5.800 -2.625 1.724 1.00 91.88 172 SER A N 1
ATOM 1363 C CA . SER A 1 172 ? -5.390 -2.052 3.019 1.00 91.88 172 SER A CA 1
ATOM 1364 C C . SER A 1 172 ? -6.290 -2.523 4.163 1.00 91.88 172 SER A C 1
ATOM 1366 O O . SER A 1 172 ? -5.792 -2.843 5.244 1.00 91.88 172 SER A O 1
ATOM 1368 N N . GLN A 1 173 ? -7.595 -2.656 3.897 1.00 95.19 173 GLN A N 1
ATOM 1369 C CA . GLN A 1 173 ? -8.616 -2.985 4.892 1.00 95.19 173 GLN A CA 1
ATOM 1370 C C . GLN A 1 173 ? -8.376 -4.334 5.576 1.00 95.19 173 GLN A C 1
ATOM 1372 O O . GLN A 1 173 ? -8.687 -4.483 6.754 1.00 95.19 173 GLN A O 1
ATOM 1377 N N . THR A 1 174 ? -7.766 -5.314 4.902 1.00 96.25 174 THR A N 1
ATOM 1378 C CA . THR A 1 174 ? -7.376 -6.577 5.554 1.00 96.25 174 THR A CA 1
ATOM 1379 C C . THR A 1 174 ? -6.472 -6.347 6.771 1.00 96.25 174 THR A C 1
ATOM 1381 O O . THR A 1 174 ? -6.666 -6.978 7.810 1.00 96.25 174 THR A O 1
ATOM 1384 N N . ALA A 1 175 ? -5.498 -5.438 6.672 1.00 96.81 175 ALA A N 1
ATOM 1385 C CA . ALA A 1 175 ? -4.616 -5.115 7.792 1.00 96.81 175 ALA A CA 1
ATOM 1386 C C . ALA A 1 175 ? -5.315 -4.263 8.859 1.00 96.81 175 ALA A C 1
ATOM 1388 O O . ALA A 1 175 ? -5.089 -4.470 10.050 1.00 96.81 175 ALA A O 1
ATOM 1389 N N . GLU A 1 176 ? -6.180 -3.344 8.435 1.00 97.56 176 GLU A N 1
ATOM 1390 C CA . GLU A 1 176 ? -7.005 -2.512 9.315 1.00 97.56 176 GLU A CA 1
ATOM 1391 C C . GLU A 1 176 ? -7.899 -3.388 10.209 1.00 97.56 176 GLU A C 1
ATOM 1393 O O . GLU A 1 176 ? -7.823 -3.326 11.434 1.00 97.56 176 GLU A O 1
ATOM 1398 N N . VAL A 1 177 ? -8.665 -4.304 9.613 1.00 97.44 177 VAL A N 1
ATOM 1399 C CA . VAL A 1 177 ? -9.553 -5.224 10.339 1.00 97.44 177 VAL A CA 1
ATOM 1400 C C . VAL A 1 177 ? -8.768 -6.183 11.237 1.00 97.44 177 VAL A C 1
ATOM 1402 O O . VAL A 1 177 ? -9.158 -6.421 12.379 1.00 97.44 177 VAL A O 1
ATOM 1405 N N . ALA A 1 178 ? -7.621 -6.689 10.771 1.00 97.56 178 ALA A N 1
ATOM 1406 C CA . ALA A 1 178 ? -6.742 -7.517 11.594 1.00 97.56 178 ALA A CA 1
ATOM 1407 C C . ALA A 1 178 ? -6.227 -6.769 12.839 1.00 97.56 178 ALA A C 1
ATOM 1409 O O . ALA A 1 178 ? -6.034 -7.382 13.893 1.00 97.56 178 ALA A O 1
ATOM 1410 N N . TYR A 1 179 ? -5.995 -5.454 12.732 1.00 97.25 179 TYR A N 1
ATOM 1411 C CA . TYR A 1 179 ? -5.623 -4.616 13.870 1.00 97.25 179 TYR A CA 1
ATOM 1412 C C . TYR A 1 179 ? -6.786 -4.459 14.850 1.00 97.25 179 TYR A C 1
ATOM 1414 O O . TYR A 1 179 ? -6.593 -4.673 16.046 1.00 97.25 179 TYR A O 1
ATOM 1422 N N . LEU A 1 180 ? -7.991 -4.156 14.353 1.00 97.50 180 LEU A N 1
ATOM 1423 C CA . LEU A 1 180 ? -9.192 -4.042 15.189 1.00 97.50 180 LEU A CA 1
ATOM 1424 C C . LEU A 1 180 ? -9.448 -5.332 15.982 1.00 97.50 180 LEU A C 1
ATOM 1426 O O . LEU A 1 180 ? -9.655 -5.279 17.194 1.00 97.50 180 LEU A O 1
ATOM 1430 N N . ASP A 1 181 ? -9.338 -6.492 15.328 1.00 97.38 181 ASP A N 1
ATOM 1431 C CA . ASP A 1 181 ? -9.466 -7.802 15.975 1.00 97.38 181 ASP A CA 1
ATOM 1432 C C . ASP A 1 181 ? -8.393 -8.021 17.053 1.00 97.38 181 ASP A C 1
ATOM 1434 O O . ASP A 1 181 ? -8.699 -8.456 18.166 1.00 97.38 181 ASP A O 1
ATOM 1438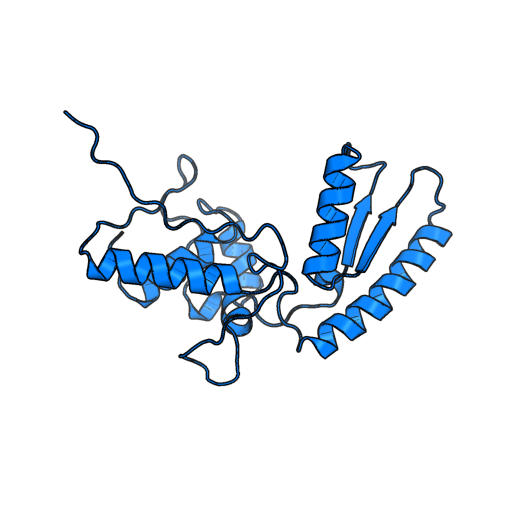 N N . LYS A 1 182 ? -7.128 -7.693 16.751 1.00 96.56 182 LYS A N 1
ATOM 1439 C CA . LYS A 1 182 ? -6.009 -7.796 17.704 1.00 96.56 182 LYS A CA 1
ATOM 1440 C C . LYS A 1 182 ? -6.254 -6.946 18.951 1.00 96.56 182 LYS A C 1
ATOM 1442 O O . LYS A 1 182 ? -5.986 -7.404 20.061 1.00 96.56 182 LYS A O 1
ATOM 1447 N N . MET A 1 183 ? -6.747 -5.725 18.760 1.00 95.94 183 MET A N 1
ATOM 1448 C CA . MET A 1 183 ? -7.045 -4.777 19.836 1.00 95.94 183 MET A CA 1
ATOM 1449 C C . MET A 1 183 ? -8.383 -5.062 20.529 1.00 95.94 183 MET A C 1
ATOM 1451 O O . MET A 1 183 ? -8.688 -4.433 21.539 1.00 95.94 183 MET A O 1
ATOM 1455 N N . ARG A 1 184 ? -9.155 -6.039 20.031 1.00 95.94 184 ARG A N 1
ATOM 1456 C CA . ARG A 1 184 ? -10.496 -6.397 20.519 1.00 95.94 184 ARG A CA 1
ATOM 1457 C C . ARG A 1 184 ? -11.481 -5.224 20.451 1.00 95.94 184 ARG A C 1
ATOM 1459 O O . ARG A 1 184 ? -12.372 -5.107 21.293 1.00 95.94 184 ARG A O 1
ATOM 1466 N N . CYS A 1 185 ? -11.320 -4.363 19.450 1.00 93.62 185 CYS A N 1
ATOM 1467 C CA . CYS A 1 185 ? -12.267 -3.296 19.155 1.00 93.62 185 CYS A CA 1
ATOM 1468 C C . CYS A 1 185 ? -13.590 -3.899 18.662 1.00 93.62 185 CYS A C 1
ATOM 1470 O O . CYS A 1 185 ? -13.591 -4.882 17.922 1.00 93.62 185 CYS A O 1
ATOM 1472 N N . LYS A 1 186 ? -14.717 -3.296 19.051 1.00 92.25 186 LYS A N 1
ATOM 1473 C CA . LYS A 1 186 ? -16.034 -3.632 18.496 1.00 92.25 186 LYS A CA 1
ATOM 1474 C C . LYS A 1 186 ? -16.283 -2.772 17.257 1.00 92.25 186 LYS A C 1
ATOM 1476 O O . LYS A 1 186 ? -16.063 -1.563 17.324 1.00 92.25 186 LYS A O 1
ATOM 1481 N N . TYR A 1 187 ? -16.715 -3.401 16.169 1.00 91.00 187 TYR A N 1
ATOM 1482 C CA . TYR A 1 187 ? -17.028 -2.775 14.885 1.00 91.00 187 TYR A CA 1
ATOM 1483 C C . TYR A 1 187 ? -18.090 -3.576 14.123 1.00 91.00 187 TYR A C 1
ATOM 1485 O O . TYR A 1 187 ? -18.359 -4.724 14.553 1.00 91.00 187 TYR A O 1
#